Protein AF-A0A933ZYQ2-F1 (afdb_monomer_lite)

Sequence (310 aa):
MSEPQPSQLSLAHLDGIDDALARAHGASLEDLYDGWRRLLVTQAGAALRRASERETLDLRAGMLLRSVENARALMMSPVPAASADAPPDASLAAADPLGSFIAESQRELEGAREALRRRAEDEERFFQSEIAQVKARVQQHADTLLAHHRPRVEAQVQPVGRDRSLVHLVRPEPQELLLFAYVVSGKLFTRFDAFLDDSVDELGPEPPRFYREEGNDSVRFDRLEDEEALLDDPSQRFVPVKGMISLRIPGRAFPRFRLMNRGPLIEAEARPDGRSPYEHLMPREAAELLVGFLIKLKIDRRIELVLKLA

Structure (mmCIF, N/CA/C/O backbone):
data_AF-A0A933ZYQ2-F1
#
_entry.id   AF-A0A933ZYQ2-F1
#
loop_
_atom_site.group_PDB
_atom_site.id
_atom_site.type_symbol
_atom_site.label_atom_id
_atom_site.label_alt_id
_atom_site.label_comp_id
_atom_site.label_asym_id
_atom_site.label_entity_id
_atom_site.label_seq_id
_atom_site.pdbx_PDB_ins_code
_atom_site.Cartn_x
_atom_site.Cart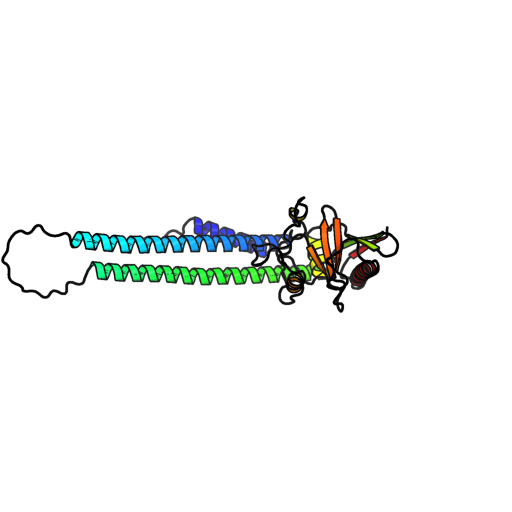n_y
_atom_site.Cartn_z
_atom_site.occupancy
_atom_site.B_iso_or_equiv
_atom_site.auth_seq_id
_atom_site.auth_comp_id
_atom_site.auth_asym_id
_atom_site.auth_atom_id
_atom_site.pdbx_PDB_model_num
ATOM 1 N N . MET A 1 1 ? -40.167 13.389 29.376 1.00 34.56 1 MET A N 1
ATOM 2 C CA . MET A 1 1 ? -39.348 12.466 28.567 1.00 34.56 1 MET A CA 1
ATOM 3 C C . MET A 1 1 ? -38.824 13.271 27.397 1.00 34.56 1 MET A C 1
ATOM 5 O O . MET A 1 1 ? -39.578 13.519 26.469 1.00 34.56 1 MET A O 1
ATOM 9 N N . SER A 1 2 ? -37.608 13.796 27.520 1.00 29.78 2 SER A N 1
ATOM 10 C CA . SER A 1 2 ? -36.959 14.564 26.456 1.00 29.78 2 SER A CA 1
ATOM 11 C C . SER A 1 2 ? -36.051 13.615 25.689 1.00 29.78 2 SER A C 1
ATOM 13 O O . SER A 1 2 ? -35.251 12.916 26.312 1.00 29.78 2 SER A O 1
ATOM 15 N N . GLU A 1 3 ? -36.207 13.556 24.368 1.00 29.58 3 GLU A N 1
ATOM 16 C CA . GLU A 1 3 ? -35.276 12.845 23.493 1.00 29.58 3 GLU A CA 1
ATOM 17 C C . GLU A 1 3 ? -33.855 13.393 23.705 1.00 29.58 3 GLU A C 1
ATOM 19 O O . GLU A 1 3 ? -33.681 14.613 23.819 1.00 29.58 3 GLU A O 1
ATOM 24 N N . PRO A 1 4 ? -32.829 12.531 23.790 1.00 37.81 4 PRO A N 1
ATOM 25 C CA . PRO A 1 4 ? -31.458 13.000 23.851 1.00 37.81 4 PRO A CA 1
ATOM 26 C C . PRO A 1 4 ? -31.119 13.648 22.506 1.00 37.81 4 PRO A C 1
ATOM 28 O O . PRO A 1 4 ? -31.091 12.976 21.476 1.00 37.81 4 PRO A O 1
ATOM 31 N N . GLN A 1 5 ? -30.880 14.964 22.512 1.00 33.53 5 GLN A N 1
ATOM 32 C CA . GLN A 1 5 ? -30.344 15.653 21.342 1.00 33.53 5 GLN A CA 1
ATOM 33 C C . GLN A 1 5 ? -29.030 14.975 20.929 1.00 33.53 5 GLN A C 1
ATOM 35 O O . GLN A 1 5 ? -28.173 14.760 21.793 1.00 33.53 5 GLN A O 1
ATOM 40 N N . PRO A 1 6 ? -28.846 14.637 19.640 1.00 42.09 6 PRO A N 1
ATOM 41 C CA . PRO A 1 6 ? -27.583 14.094 19.173 1.00 42.09 6 PRO A CA 1
ATOM 42 C C . PRO A 1 6 ? -26.479 15.107 19.477 1.00 42.09 6 PRO A C 1
ATOM 44 O O . PRO A 1 6 ? -26.554 16.275 19.092 1.00 42.09 6 PRO A O 1
ATOM 47 N N . SER A 1 7 ? -25.467 14.663 20.219 1.00 47.88 7 SER A N 1
ATOM 48 C CA . SER A 1 7 ? -24.283 15.447 20.553 1.00 47.88 7 SER A CA 1
ATOM 49 C C . SER A 1 7 ? -23.721 16.069 19.271 1.00 47.88 7 SER A C 1
ATOM 51 O O . SER A 1 7 ? -23.587 15.366 18.275 1.00 47.88 7 SER A O 1
ATOM 53 N N . GLN A 1 8 ? -23.325 17.344 19.270 1.00 42.50 8 GLN A N 1
ATOM 54 C CA . GLN A 1 8 ? -22.711 17.994 18.093 1.00 42.50 8 GLN A CA 1
ATOM 55 C C . GLN A 1 8 ? -21.480 17.226 17.552 1.00 42.50 8 GLN A C 1
ATOM 57 O O . GLN A 1 8 ? -21.190 17.261 16.361 1.00 42.50 8 GLN A O 1
ATOM 62 N N . LEU A 1 9 ? -20.818 16.446 18.416 1.00 43.81 9 LEU A N 1
ATOM 63 C CA . LEU A 1 9 ? -19.755 15.488 18.078 1.00 43.81 9 LEU A CA 1
ATOM 64 C C . LEU A 1 9 ? -20.219 14.305 17.202 1.00 43.81 9 LEU A C 1
ATOM 66 O O . LEU A 1 9 ? -19.422 13.762 16.446 1.00 43.81 9 LEU A O 1
ATOM 70 N N . SER A 1 10 ? -21.488 13.898 17.298 1.00 55.00 10 SER A N 1
ATOM 71 C CA . SER A 1 10 ? -22.094 12.841 16.478 1.00 55.00 10 SER A CA 1
ATOM 72 C C . SER A 1 10 ? -22.364 13.311 15.052 1.00 55.00 10 SER A C 1
ATOM 74 O O . SER A 1 10 ? -22.248 12.512 14.134 1.00 55.00 10 SER A O 1
ATOM 76 N N . LEU A 1 11 ? -22.721 14.584 14.867 1.00 53.81 11 LEU A N 1
ATOM 77 C CA . LEU A 1 11 ? -23.002 15.156 13.547 1.00 53.81 11 LEU A CA 1
ATOM 78 C C . LEU A 1 11 ? -21.705 15.401 12.767 1.00 53.81 11 LEU A C 1
ATOM 80 O O . LEU A 1 11 ? -21.583 14.938 11.642 1.00 53.81 11 LEU A O 1
ATOM 84 N N . ALA A 1 12 ? -20.682 15.976 13.408 1.00 58.53 12 ALA A N 1
ATOM 85 C CA . ALA A 1 12 ? -19.367 16.164 12.785 1.00 58.53 12 ALA A CA 1
ATOM 86 C C . ALA A 1 12 ? -18.664 14.840 12.410 1.00 58.53 12 ALA A C 1
ATOM 88 O O . ALA A 1 12 ? -17.867 14.798 11.476 1.00 58.53 12 ALA A O 1
ATOM 89 N N . HIS A 1 13 ? -18.948 13.749 13.135 1.00 63.16 13 HIS A N 1
ATOM 90 C CA . HIS A 1 13 ? -18.467 12.405 12.789 1.00 63.16 13 HIS A CA 1
ATOM 91 C C . HIS A 1 13 ? -19.143 11.863 11.527 1.00 63.16 13 HIS A C 1
ATOM 93 O O . HIS A 1 13 ? -18.464 11.293 10.680 1.00 63.16 13 HIS A O 1
ATOM 99 N N . LEU A 1 14 ? -20.453 12.072 11.388 1.00 65.38 14 LEU A N 1
ATOM 100 C CA . LEU A 1 14 ? -21.202 11.664 10.199 1.00 65.38 14 LEU A CA 1
ATOM 101 C C . LEU A 1 14 ? -20.778 12.482 8.973 1.00 65.38 14 LEU A C 1
ATOM 103 O O . LEU A 1 14 ? -20.457 11.890 7.950 1.00 65.38 14 LEU A O 1
ATOM 107 N N . ASP A 1 15 ? -20.615 13.801 9.117 1.00 71.62 15 ASP A N 1
ATOM 108 C CA . ASP A 1 15 ? -20.132 14.671 8.035 1.00 71.62 15 ASP A CA 1
ATOM 109 C C . ASP A 1 15 ? -18.714 14.279 7.563 1.00 71.62 15 ASP A C 1
ATOM 111 O O . ASP A 1 15 ? -18.404 14.315 6.372 1.00 71.62 15 ASP A O 1
ATOM 115 N N . GLY A 1 16 ? -17.842 13.866 8.493 1.00 73.81 16 GLY A N 1
ATOM 116 C CA . GLY A 1 16 ? -16.496 13.382 8.177 1.00 73.81 16 GLY A CA 1
ATOM 117 C C . GLY A 1 16 ? -16.474 12.013 7.488 1.00 73.81 16 GLY A C 1
ATOM 118 O O . GLY A 1 16 ? -15.593 11.761 6.664 1.00 73.81 16 GLY A O 1
ATOM 119 N N . ILE A 1 17 ? -17.433 11.133 7.798 1.00 79.19 17 ILE A N 1
ATOM 120 C CA . ILE A 1 17 ? -17.632 9.869 7.073 1.00 79.19 17 ILE A CA 1
ATOM 121 C C . ILE A 1 17 ? -18.151 10.162 5.666 1.00 79.19 17 ILE A C 1
ATOM 123 O O . ILE A 1 17 ? -17.607 9.620 4.708 1.00 79.19 17 ILE A O 1
ATOM 127 N N . ASP A 1 18 ? -19.141 11.041 5.527 1.00 80.25 18 ASP A N 1
ATOM 128 C CA . ASP A 1 18 ? -19.765 11.345 4.241 1.00 80.25 18 ASP A CA 1
ATOM 129 C C . ASP A 1 18 ? -18.784 12.012 3.261 1.00 80.25 18 ASP A C 1
ATOM 131 O O . ASP A 1 18 ? -18.739 11.619 2.095 1.00 80.25 18 ASP A O 1
ATOM 135 N N . ASP A 1 19 ? -17.926 12.942 3.712 1.00 79.62 19 ASP A N 1
ATOM 136 C CA . ASP A 1 19 ? -16.837 13.498 2.879 1.00 79.62 19 ASP A CA 1
ATOM 137 C C . ASP A 1 19 ? -15.815 12.419 2.482 1.00 79.62 19 ASP A C 1
ATOM 139 O O . ASP A 1 19 ? -15.406 12.338 1.320 1.00 79.62 19 ASP A O 1
ATOM 143 N N . ALA A 1 20 ? -15.422 11.554 3.424 1.00 74.25 20 ALA A N 1
ATOM 144 C CA . ALA A 1 20 ? -14.485 10.468 3.147 1.00 74.25 20 ALA A CA 1
ATOM 145 C C . ALA A 1 20 ? -15.052 9.482 2.113 1.00 74.25 20 ALA A C 1
ATOM 147 O O . ALA A 1 20 ? -14.342 9.087 1.186 1.00 74.25 20 ALA A O 1
ATOM 148 N N . LEU A 1 21 ? -16.335 9.134 2.234 1.00 79.62 21 LEU A N 1
ATOM 149 C CA . LEU A 1 21 ? -17.044 8.290 1.279 1.00 79.62 21 LEU A CA 1
ATOM 150 C C . LEU A 1 21 ? -17.183 8.983 -0.076 1.00 79.62 21 LEU A C 1
ATOM 152 O O . LEU A 1 21 ? -16.847 8.382 -1.092 1.00 79.62 21 LEU A O 1
ATOM 156 N N . ALA A 1 22 ? -17.595 10.251 -0.118 1.00 75.69 22 ALA A N 1
ATOM 157 C CA . ALA A 1 22 ? -17.721 11.005 -1.364 1.00 75.69 22 ALA A CA 1
ATOM 158 C C . ALA A 1 22 ? -16.402 11.028 -2.157 1.00 75.69 22 ALA A C 1
ATOM 160 O O . ALA A 1 22 ? -16.400 10.792 -3.365 1.00 75.69 22 ALA A O 1
ATOM 161 N N . ARG A 1 23 ? -15.266 11.222 -1.476 1.00 76.75 23 ARG A N 1
ATOM 162 C CA . ARG A 1 23 ? -13.925 11.146 -2.086 1.00 76.75 23 ARG A CA 1
ATOM 163 C C . ARG A 1 23 ? -13.516 9.727 -2.461 1.00 76.75 23 ARG A C 1
ATOM 165 O O . ARG A 1 23 ? -12.924 9.517 -3.512 1.00 76.75 23 ARG A O 1
ATOM 172 N N . ALA A 1 24 ? -13.905 8.733 -1.668 1.00 64.12 24 ALA A N 1
ATOM 173 C CA . ALA A 1 24 ? -13.752 7.319 -2.005 1.00 64.12 24 ALA A CA 1
ATOM 174 C C . ALA A 1 24 ? -14.643 6.850 -3.180 1.00 64.12 24 ALA A C 1
ATOM 176 O O . ALA A 1 24 ? -14.508 5.717 -3.654 1.00 64.12 24 ALA A O 1
ATOM 177 N N . HIS A 1 25 ? -15.529 7.723 -3.662 1.00 75.38 25 HIS A N 1
ATOM 178 C CA . HIS A 1 25 ? -16.254 7.619 -4.928 1.00 75.38 25 HIS A CA 1
ATOM 179 C C . HIS A 1 25 ? -15.705 8.569 -6.009 1.00 75.38 25 HIS A C 1
ATOM 181 O O . HIS A 1 25 ? -16.321 8.726 -7.064 1.00 75.38 25 HIS A O 1
ATOM 187 N N . GLY A 1 26 ? -14.560 9.202 -5.747 1.00 74.81 26 GLY A N 1
ATOM 188 C CA . GLY A 1 26 ? -13.902 10.161 -6.620 1.00 74.81 26 GLY A CA 1
ATOM 189 C C . GLY A 1 26 ? -13.480 9.575 -7.965 1.00 74.81 26 GLY A C 1
ATOM 190 O O . GLY A 1 26 ? -13.420 8.361 -8.170 1.00 74.81 26 GLY A O 1
ATOM 191 N N . ALA A 1 27 ? -13.202 10.474 -8.908 1.00 78.69 27 ALA A N 1
ATOM 192 C CA . ALA A 1 27 ? -12.910 10.115 -10.292 1.00 78.69 27 ALA A CA 1
ATOM 193 C C . ALA A 1 27 ? -11.425 9.812 -10.548 1.00 78.69 27 ALA A C 1
ATOM 195 O O . ALA A 1 27 ? -11.108 9.281 -11.610 1.00 78.69 27 ALA A O 1
ATOM 196 N N . SER A 1 28 ? -10.527 10.152 -9.618 1.00 89.12 28 SER A N 1
ATOM 197 C CA . SER A 1 28 ? -9.080 9.955 -9.746 1.00 89.12 28 SER A CA 1
ATOM 198 C C . SER A 1 28 ? -8.538 8.967 -8.708 1.00 89.12 28 SER A C 1
ATOM 200 O O . SER A 1 28 ? -9.142 8.764 -7.654 1.00 89.12 28 SER A O 1
ATOM 202 N N . LEU A 1 29 ? -7.370 8.367 -8.975 1.00 91.94 29 LEU A N 1
ATOM 203 C CA . LEU A 1 29 ? -6.683 7.538 -7.974 1.00 91.94 29 LEU A CA 1
ATOM 204 C C . LEU A 1 29 ? -6.348 8.343 -6.716 1.00 91.94 29 LEU A C 1
ATOM 206 O O . LEU A 1 29 ? -6.536 7.838 -5.615 1.00 91.94 29 LEU A O 1
ATOM 210 N N . GLU A 1 30 ? -5.894 9.585 -6.871 1.00 92.06 30 GLU A N 1
ATOM 211 C CA . GLU A 1 30 ? -5.555 10.462 -5.749 1.00 92.06 30 GLU A CA 1
ATOM 212 C C . GLU A 1 30 ? -6.753 10.670 -4.809 1.00 92.06 30 GLU A C 1
ATOM 214 O O . GLU A 1 30 ? -6.618 10.478 -3.600 1.00 92.06 30 GLU A O 1
ATOM 219 N N . ASP A 1 31 ? -7.942 10.946 -5.357 1.00 91.19 31 ASP A N 1
ATOM 220 C CA . ASP A 1 31 ? -9.169 11.103 -4.565 1.00 91.19 31 ASP A CA 1
ATOM 221 C C . ASP A 1 31 ? -9.538 9.817 -3.815 1.00 91.19 31 ASP A C 1
ATOM 223 O O . ASP A 1 31 ? -9.892 9.864 -2.635 1.00 91.19 31 ASP A O 1
ATOM 227 N N . LEU A 1 32 ? -9.424 8.658 -4.477 1.00 93.50 32 LEU A N 1
ATOM 228 C CA . LEU A 1 32 ? -9.715 7.361 -3.861 1.00 93.50 32 LEU A CA 1
ATOM 229 C C . LEU A 1 32 ? -8.772 7.071 -2.686 1.00 93.50 32 LEU A C 1
ATOM 231 O O . LEU A 1 32 ? -9.218 6.594 -1.640 1.00 93.50 32 LEU A O 1
ATOM 235 N N . TYR A 1 33 ? -7.482 7.378 -2.835 1.00 93.75 33 TYR A N 1
ATOM 236 C CA . TYR A 1 33 ? -6.501 7.248 -1.758 1.00 93.75 33 TYR A CA 1
ATOM 237 C C . TYR A 1 33 ? -6.727 8.266 -0.633 1.00 93.75 33 TYR A C 1
ATOM 239 O O . TYR A 1 33 ? -6.599 7.899 0.536 1.00 93.75 33 TYR A O 1
ATOM 247 N N . ASP A 1 34 ? -7.099 9.514 -0.939 1.00 91.50 34 ASP A N 1
ATOM 248 C CA . ASP A 1 34 ? -7.450 10.506 0.086 1.00 91.50 34 ASP A CA 1
ATOM 249 C C . ASP A 1 34 ? -8.696 10.072 0.872 1.00 91.50 34 ASP A C 1
ATOM 251 O O . ASP A 1 34 ? -8.693 10.098 2.104 1.00 91.50 34 ASP A O 1
ATOM 255 N N . GLY A 1 35 ? -9.730 9.588 0.177 1.00 90.19 35 GLY A N 1
ATOM 256 C CA . GLY A 1 35 ? -10.928 9.011 0.787 1.00 90.19 35 GLY A CA 1
ATOM 257 C C . GLY A 1 35 ? -10.598 7.820 1.685 1.00 90.19 35 GLY A C 1
ATOM 258 O O . GLY A 1 35 ? -11.027 7.774 2.839 1.00 90.19 35 GLY A O 1
ATOM 259 N N . TRP A 1 36 ? -9.753 6.897 1.214 1.00 93.06 36 TRP A N 1
ATOM 260 C CA . TRP A 1 36 ? -9.269 5.781 2.030 1.00 93.06 36 TRP A CA 1
ATOM 261 C C . TRP A 1 36 ? -8.531 6.269 3.285 1.00 93.06 36 TRP A C 1
ATOM 263 O O . TRP A 1 36 ? -8.857 5.854 4.400 1.00 93.06 36 TRP A O 1
ATOM 273 N N . ARG A 1 37 ? -7.575 7.192 3.144 1.00 91.12 37 ARG A N 1
ATOM 274 C CA . ARG A 1 37 ? -6.832 7.755 4.280 1.00 91.12 37 ARG A CA 1
ATOM 275 C C . ARG A 1 37 ? -7.773 8.385 5.306 1.00 91.12 37 ARG A C 1
ATOM 277 O O . ARG A 1 37 ? -7.614 8.154 6.503 1.00 91.12 37 ARG A O 1
ATOM 284 N N . ARG A 1 38 ? -8.770 9.149 4.855 1.00 90.56 38 ARG A N 1
ATOM 285 C CA . ARG A 1 38 ? -9.782 9.760 5.730 1.00 90.56 38 ARG A CA 1
ATOM 286 C C . ARG A 1 38 ? -10.619 8.708 6.450 1.00 90.56 38 ARG A C 1
ATOM 288 O O . ARG A 1 38 ? -10.812 8.840 7.653 1.00 90.56 38 ARG A O 1
ATOM 295 N N . LEU A 1 39 ? -11.038 7.636 5.772 1.00 90.75 39 LEU A N 1
ATOM 296 C CA . LEU A 1 39 ? -11.744 6.520 6.414 1.00 90.7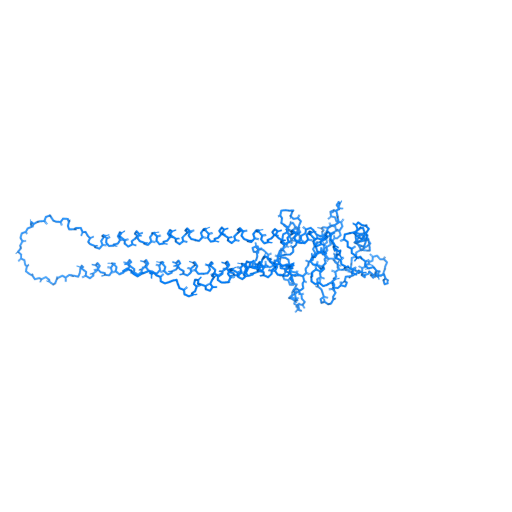5 39 LEU A CA 1
ATOM 297 C C . LEU A 1 39 ? -10.915 5.887 7.540 1.00 90.75 39 LEU A C 1
ATOM 299 O O . LEU A 1 39 ? -11.455 5.644 8.617 1.00 90.75 39 LEU A O 1
ATOM 303 N N . LEU A 1 40 ? -9.608 5.681 7.334 1.00 90.44 40 LEU A N 1
ATOM 304 C CA . LEU A 1 40 ? -8.711 5.156 8.374 1.00 90.44 40 LEU A CA 1
ATOM 305 C C . LEU A 1 40 ? -8.602 6.107 9.574 1.00 90.44 40 LEU A C 1
ATOM 307 O O . LEU A 1 40 ? -8.694 5.672 10.723 1.00 90.44 40 LEU A O 1
ATOM 311 N N . VAL A 1 41 ? -8.451 7.411 9.323 1.00 89.31 41 VAL A N 1
ATOM 312 C CA . VAL A 1 41 ? -8.423 8.432 10.384 1.00 89.31 41 VAL A CA 1
ATOM 313 C C . VAL A 1 41 ? -9.738 8.438 11.166 1.00 89.31 41 VAL A C 1
ATOM 315 O O . VAL A 1 41 ? -9.730 8.467 12.399 1.00 89.31 41 VAL A O 1
ATOM 318 N N . THR A 1 42 ? -10.872 8.352 10.475 1.00 89.50 42 THR A N 1
ATOM 319 C CA . THR A 1 42 ? -12.194 8.336 11.102 1.00 89.50 42 THR A CA 1
ATOM 320 C C . THR A 1 42 ? -12.432 7.059 11.910 1.00 89.50 42 THR A C 1
ATOM 322 O O . THR A 1 42 ? -12.949 7.139 13.027 1.00 89.50 42 THR A O 1
ATOM 325 N N . GLN A 1 43 ? -11.983 5.898 11.421 1.00 90.38 43 GLN A N 1
ATOM 326 C CA . GLN A 1 43 ? -12.009 4.635 12.167 1.00 90.38 43 GLN A CA 1
ATOM 327 C C . GLN A 1 43 ? -11.173 4.727 13.452 1.00 90.38 43 GLN A C 1
ATOM 329 O O . GLN A 1 43 ? -11.646 4.347 14.526 1.00 90.38 43 GLN A O 1
ATOM 334 N N . ALA A 1 44 ? -9.955 5.274 13.373 1.00 88.75 44 ALA A N 1
ATOM 335 C CA . ALA A 1 44 ? -9.094 5.474 14.538 1.00 88.75 44 ALA A CA 1
ATOM 336 C C . ALA A 1 44 ? -9.726 6.442 15.555 1.00 88.75 44 ALA A C 1
ATOM 338 O O . ALA A 1 44 ? -9.739 6.171 16.758 1.00 88.75 44 ALA A O 1
ATOM 339 N N . GLY A 1 45 ? -10.328 7.537 15.079 1.00 88.31 45 GLY A N 1
ATOM 340 C CA . GLY A 1 45 ? -11.085 8.469 15.917 1.00 88.31 45 GLY A CA 1
ATOM 341 C C . GLY A 1 45 ? -12.285 7.811 16.604 1.00 88.31 45 GLY A C 1
ATOM 342 O O . GLY A 1 45 ? -12.532 8.053 17.787 1.00 88.31 45 GLY A O 1
ATOM 343 N N . ALA A 1 46 ? -13.003 6.932 15.902 1.00 86.81 46 ALA A N 1
ATOM 344 C CA . ALA A 1 46 ? -14.086 6.143 16.480 1.00 86.81 46 ALA A CA 1
ATOM 345 C C . ALA A 1 46 ? -13.579 5.185 17.565 1.00 86.81 46 ALA A C 1
ATOM 347 O O . ALA A 1 46 ? -14.141 5.151 18.660 1.00 86.81 46 ALA A O 1
ATOM 348 N N . ALA A 1 47 ? -12.472 4.480 17.322 1.00 89.06 47 ALA A N 1
ATOM 349 C CA . ALA A 1 47 ? -11.852 3.601 18.311 1.00 89.06 47 ALA A CA 1
ATOM 350 C C . ALA A 1 47 ? -11.459 4.345 19.599 1.00 89.06 47 ALA A C 1
ATOM 352 O O . ALA A 1 47 ? -11.748 3.862 20.696 1.00 89.06 47 ALA A O 1
ATOM 353 N N . LEU A 1 48 ? -10.881 5.545 19.479 1.00 89.50 48 LEU A N 1
ATOM 354 C CA . LEU A 1 48 ? -10.537 6.392 20.626 1.00 89.50 48 LEU A CA 1
ATOM 355 C C . LEU A 1 48 ? -11.775 6.820 21.425 1.00 89.50 48 LEU A C 1
ATOM 357 O O . LEU A 1 48 ? -11.774 6.737 22.655 1.00 89.50 48 LEU A O 1
ATOM 361 N N . ARG A 1 49 ? -12.858 7.224 20.750 1.00 89.25 49 ARG A N 1
ATOM 362 C CA . ARG A 1 49 ? -14.118 7.574 21.428 1.00 89.25 49 ARG A CA 1
ATOM 363 C C . ARG A 1 49 ? -14.722 6.382 22.161 1.00 89.25 49 ARG A C 1
ATOM 365 O O . ARG A 1 49 ? -15.141 6.536 23.303 1.00 89.25 49 ARG A O 1
ATOM 372 N N . ARG A 1 50 ? -14.704 5.191 21.554 1.00 90.25 50 ARG A N 1
ATOM 373 C CA . ARG A 1 50 ? -15.171 3.953 22.200 1.00 90.25 50 ARG A CA 1
ATOM 374 C C . ARG A 1 50 ? -14.357 3.622 23.450 1.00 90.25 50 ARG A C 1
ATOM 376 O O . ARG A 1 50 ? -14.932 3.224 24.460 1.00 90.25 50 ARG A O 1
ATOM 383 N N . ALA A 1 51 ? -13.037 3.807 23.402 1.00 90.94 51 ALA A N 1
ATOM 384 C CA . ALA A 1 51 ? -12.175 3.612 24.565 1.00 90.94 51 ALA A CA 1
ATOM 385 C C . ALA A 1 51 ? -12.527 4.588 25.704 1.00 90.94 51 ALA A C 1
ATOM 387 O O . ALA A 1 51 ? -12.688 4.160 26.845 1.00 90.94 51 ALA A O 1
ATOM 388 N N . SER A 1 52 ? -12.737 5.868 25.382 1.00 92.06 52 SER A N 1
ATOM 389 C CA . SER A 1 52 ? -13.138 6.894 26.356 1.00 92.06 52 SER A CA 1
ATOM 390 C C . SER A 1 52 ? -14.540 6.658 26.942 1.00 92.06 52 SER A C 1
ATOM 392 O O . SER A 1 52 ? -14.758 6.830 28.144 1.00 92.06 52 SER A O 1
ATOM 394 N N . GLU A 1 53 ? -15.500 6.215 26.125 1.00 91.56 53 GLU A N 1
ATOM 395 C CA . GLU A 1 53 ? -16.850 5.872 26.588 1.00 91.56 53 GLU A CA 1
ATOM 396 C C . GLU A 1 53 ? -16.818 4.665 27.533 1.00 91.56 53 GLU A C 1
ATOM 398 O O . GLU A 1 53 ? -17.453 4.685 28.589 1.00 91.56 53 GLU A O 1
ATOM 403 N N . ARG A 1 54 ? -16.007 3.649 27.213 1.00 91.81 54 ARG A N 1
ATOM 404 C CA . ARG A 1 54 ? -15.788 2.490 28.085 1.00 91.81 54 ARG A CA 1
ATOM 405 C C . ARG A 1 54 ? -15.187 2.892 29.430 1.00 91.81 54 ARG A C 1
ATOM 407 O O . ARG A 1 54 ? -15.707 2.482 30.464 1.00 91.81 54 ARG A O 1
ATOM 414 N N . GLU A 1 55 ? -14.151 3.726 29.423 1.00 92.56 55 GLU A N 1
ATOM 415 C CA . GLU A 1 55 ? -13.541 4.253 30.648 1.00 92.56 55 GLU A CA 1
ATOM 416 C C . GLU A 1 55 ? -14.561 5.033 31.491 1.00 92.56 55 GLU A C 1
ATOM 418 O O . GLU A 1 55 ? -14.657 4.841 32.703 1.00 92.56 55 GLU A O 1
ATOM 423 N N . THR A 1 56 ? -15.396 5.853 30.849 1.00 93.25 56 THR A N 1
ATOM 424 C CA . THR A 1 56 ? -16.460 6.605 31.529 1.00 93.25 56 THR A CA 1
ATOM 425 C C . THR A 1 56 ? -17.487 5.677 32.183 1.00 93.25 56 THR A C 1
ATOM 427 O O . THR A 1 56 ? -17.909 5.928 33.315 1.00 93.25 56 THR A O 1
ATOM 430 N N . LEU A 1 57 ? -17.891 4.598 31.504 1.00 91.50 57 LEU A N 1
ATOM 431 C CA . LEU A 1 57 ? -18.786 3.589 32.076 1.00 91.50 57 LEU A CA 1
ATOM 432 C C . LEU A 1 57 ? -18.141 2.879 33.273 1.00 91.50 57 LEU A C 1
ATOM 434 O O . LEU A 1 57 ? -18.800 2.694 34.295 1.00 91.50 57 LEU A O 1
ATOM 438 N N . ASP A 1 58 ? -16.855 2.541 33.189 1.00 90.50 58 ASP A N 1
ATOM 439 C CA . ASP A 1 58 ? -16.128 1.886 34.279 1.00 90.50 58 ASP A CA 1
ATOM 440 C C . ASP A 1 58 ? -15.951 2.812 35.497 1.00 90.50 58 ASP A C 1
ATOM 442 O O . ASP A 1 58 ? -16.137 2.380 36.639 1.00 90.50 58 ASP A O 1
ATOM 446 N N . LEU A 1 59 ? -15.701 4.107 35.278 1.00 91.88 59 LEU A N 1
ATOM 447 C CA . LEU A 1 59 ? -15.670 5.114 36.342 1.00 91.88 59 LEU A CA 1
ATOM 448 C C . LEU A 1 59 ? -17.032 5.267 37.026 1.00 91.88 59 LEU A C 1
ATOM 450 O O . LEU A 1 59 ? -17.097 5.299 38.257 1.00 91.88 59 LEU A O 1
ATOM 454 N N . ARG A 1 60 ? -18.125 5.318 36.252 1.00 88.50 60 ARG A N 1
ATOM 455 C CA . ARG A 1 60 ? -19.494 5.361 36.796 1.00 88.50 60 ARG A CA 1
ATOM 456 C C . ARG A 1 60 ? -19.804 4.112 37.615 1.00 88.50 60 ARG A C 1
ATOM 458 O O . ARG A 1 60 ? -20.314 4.243 38.725 1.00 88.50 60 ARG A O 1
ATOM 465 N N . ALA A 1 61 ? -19.428 2.928 37.125 1.00 86.31 61 ALA A N 1
ATOM 466 C CA . ALA A 1 61 ? -19.563 1.675 37.867 1.00 86.31 61 ALA A CA 1
ATOM 467 C C . ALA A 1 61 ? -18.830 1.740 39.214 1.00 86.31 61 ALA A C 1
ATOM 469 O O . ALA A 1 61 ? -19.404 1.445 40.262 1.00 86.31 61 ALA A O 1
ATOM 470 N N . GLY A 1 62 ? -17.567 2.175 39.193 1.00 86.25 62 GLY A N 1
ATOM 471 C CA . GLY A 1 62 ? -16.738 2.280 40.390 1.00 86.25 62 GLY A CA 1
ATOM 472 C C . GLY A 1 62 ? -17.205 3.357 41.371 1.00 86.25 62 GLY A C 1
ATOM 473 O O . GLY A 1 62 ? -16.997 3.213 42.576 1.00 86.25 62 GLY A O 1
ATOM 474 N N . MET A 1 63 ? -17.822 4.439 40.888 1.00 88.75 63 MET A N 1
ATOM 475 C CA . MET A 1 63 ? -18.442 5.455 41.740 1.00 88.75 63 MET A CA 1
ATOM 476 C C . MET A 1 63 ? -19.708 4.907 42.399 1.00 88.75 63 MET A C 1
ATOM 478 O O . MET A 1 63 ? -19.831 5.014 43.613 1.00 88.75 63 MET A O 1
ATOM 482 N N . LEU A 1 64 ? -20.602 4.269 41.635 1.00 85.62 64 LEU A N 1
ATOM 483 C CA . LEU A 1 64 ? -21.845 3.692 42.156 1.00 85.62 64 LEU A CA 1
ATOM 484 C C . LEU A 1 64 ? -21.578 2.643 43.241 1.00 85.62 64 LEU A C 1
ATOM 486 O O . LEU A 1 64 ? -22.174 2.717 44.313 1.00 85.62 64 LEU A O 1
ATOM 490 N N . LEU A 1 65 ? -20.637 1.720 43.008 1.00 84.06 65 LEU A N 1
ATOM 491 C CA . LEU A 1 65 ? -20.260 0.704 43.998 1.00 84.06 65 LEU A CA 1
ATOM 492 C C . LEU A 1 65 ? -19.739 1.339 45.295 1.00 84.06 65 LEU A C 1
ATOM 494 O O . LEU A 1 65 ? -20.254 1.041 46.371 1.00 84.06 65 LEU A O 1
ATOM 498 N N . ARG A 1 66 ? -18.794 2.284 45.196 1.00 85.88 66 ARG A N 1
ATOM 499 C CA . ARG A 1 66 ? -18.240 2.987 46.367 1.00 85.88 66 ARG A CA 1
ATOM 500 C C . ARG A 1 66 ? -19.280 3.843 47.089 1.00 85.88 66 ARG A C 1
ATOM 502 O O . ARG A 1 66 ? -19.277 3.917 48.314 1.00 85.88 66 ARG A O 1
ATOM 509 N N . SER A 1 67 ? -20.187 4.489 46.358 1.00 86.31 67 SER A N 1
ATOM 510 C CA . SER A 1 67 ? -21.294 5.252 46.940 1.00 86.31 67 SER A CA 1
ATOM 511 C C . SER A 1 67 ? -22.236 4.356 47.741 1.00 86.31 67 SER A C 1
ATOM 513 O O . SER A 1 67 ? -22.654 4.750 48.828 1.00 86.31 67 SER A O 1
ATOM 515 N N . VAL A 1 68 ? -22.529 3.148 47.252 1.00 82.75 68 VAL A N 1
ATOM 516 C CA . VAL A 1 68 ? -23.348 2.176 47.985 1.00 82.75 68 VAL A CA 1
ATOM 517 C C . VAL A 1 68 ? -22.612 1.619 49.207 1.00 82.75 68 VAL A C 1
ATOM 519 O O . VAL A 1 68 ? -23.209 1.536 50.279 1.00 82.75 68 VAL A O 1
ATOM 522 N N . GLU A 1 69 ? -21.320 1.301 49.097 1.00 82.31 69 GLU A N 1
ATOM 523 C CA . GLU A 1 69 ? -20.490 0.896 50.244 1.00 82.31 69 GLU A CA 1
ATOM 524 C C . GLU A 1 69 ? -20.479 1.971 51.342 1.00 82.31 69 GLU A C 1
ATOM 526 O O . GLU A 1 69 ? -20.708 1.669 52.515 1.00 82.31 69 GLU A O 1
ATOM 531 N N . ASN A 1 70 ? -20.307 3.238 50.958 1.00 83.19 70 ASN A N 1
ATOM 532 C CA . ASN A 1 70 ? -20.354 4.372 51.880 1.00 83.19 70 ASN A CA 1
ATOM 533 C C . ASN A 1 70 ? -21.749 4.562 52.491 1.00 83.19 70 ASN A C 1
ATOM 535 O O . ASN A 1 70 ? -21.863 4.794 53.694 1.00 83.19 70 ASN A O 1
ATOM 539 N N . ALA A 1 71 ? -22.817 4.436 51.698 1.00 81.94 71 ALA A N 1
ATOM 540 C CA . ALA A 1 71 ? -24.188 4.510 52.202 1.00 81.94 71 ALA A CA 1
ATOM 541 C C . ALA A 1 71 ? -24.472 3.394 53.218 1.00 81.94 71 ALA A C 1
ATOM 543 O O . ALA A 1 71 ? -25.052 3.652 54.271 1.00 81.94 71 ALA A O 1
ATOM 544 N N . ARG A 1 72 ? -23.991 2.173 52.954 1.00 80.94 72 ARG A N 1
ATOM 545 C CA . ARG A 1 72 ? -24.085 1.045 53.885 1.00 80.94 72 ARG A CA 1
ATOM 546 C C . ARG A 1 72 ? -23.331 1.325 55.185 1.00 80.94 72 ARG A C 1
ATOM 548 O O . ARG A 1 72 ? -23.881 1.092 56.255 1.00 80.94 72 ARG A O 1
ATOM 555 N N . ALA A 1 73 ? -22.118 1.872 55.112 1.00 79.38 73 ALA A N 1
ATOM 556 C CA . ALA A 1 73 ? -21.347 2.254 56.296 1.00 79.38 73 ALA A CA 1
ATOM 557 C C . ALA A 1 73 ? -22.054 3.335 57.137 1.00 79.38 73 ALA A C 1
ATOM 559 O O . ALA A 1 73 ? -22.074 3.240 58.362 1.00 79.38 73 ALA A O 1
ATOM 560 N N . LEU A 1 74 ? -22.692 4.320 56.492 1.00 79.19 74 LEU A N 1
ATOM 561 C CA . LEU A 1 74 ? -23.475 5.365 57.166 1.00 79.19 74 LEU A CA 1
ATOM 562 C C . LEU A 1 74 ? -24.755 4.817 57.815 1.00 79.19 74 LEU A C 1
ATOM 564 O O . LEU A 1 74 ? -25.110 5.238 58.913 1.00 79.19 74 LEU A O 1
ATOM 568 N N . MET A 1 75 ? -25.428 3.856 57.176 1.00 71.38 75 MET A N 1
ATOM 569 C CA . MET A 1 75 ? -26.609 3.185 57.739 1.00 71.38 75 MET A CA 1
ATOM 570 C C . MET A 1 75 ? -26.268 2.223 58.886 1.00 71.38 75 MET A C 1
ATOM 572 O O . MET A 1 75 ? -27.128 1.932 59.712 1.00 71.38 75 MET A O 1
ATOM 576 N N . MET A 1 76 ? -25.023 1.747 58.960 1.00 64.81 76 MET A N 1
ATOM 577 C CA . MET A 1 76 ? -24.514 0.907 60.050 1.00 64.81 76 MET A CA 1
ATOM 578 C C . MET A 1 76 ? -23.825 1.711 61.168 1.00 64.81 76 MET A C 1
ATOM 580 O O . MET A 1 76 ? -23.192 1.117 62.042 1.00 64.81 76 MET A O 1
ATOM 584 N N . SER A 1 77 ? -23.940 3.046 61.165 1.00 44.34 77 SER A N 1
ATOM 585 C CA . SER A 1 77 ? -23.385 3.890 62.227 1.00 44.34 77 SER A CA 1
ATOM 586 C C . SER A 1 77 ? -23.977 3.483 63.588 1.00 44.34 77 SER A C 1
ATOM 588 O O . SER A 1 77 ? -25.203 3.430 63.720 1.00 44.34 77 SER A O 1
ATOM 590 N N . PRO A 1 78 ? -23.150 3.184 64.609 1.00 44.47 78 PRO A N 1
ATOM 591 C CA . PRO A 1 78 ? -23.641 2.685 65.883 1.00 44.47 78 PRO A CA 1
ATOM 592 C C . PRO A 1 78 ? -24.477 3.767 66.564 1.00 44.47 78 PRO A C 1
ATOM 594 O O . PRO A 1 78 ? -23.994 4.862 66.855 1.00 44.47 78 PRO A O 1
ATOM 597 N N . VAL A 1 79 ? -25.744 3.447 66.822 1.00 41.94 79 VAL A N 1
ATOM 598 C CA . VAL A 1 79 ? -26.583 4.196 67.760 1.00 41.94 79 VAL A CA 1
ATOM 599 C C . VAL A 1 79 ? -25.832 4.242 69.101 1.00 41.94 79 VAL A C 1
ATOM 601 O O . VAL A 1 79 ? -25.376 3.188 69.558 1.00 41.94 79 VAL A O 1
ATOM 604 N N . PRO A 1 80 ? -25.660 5.413 69.748 1.00 40.47 80 PRO A N 1
ATOM 605 C CA . PRO A 1 80 ? -25.120 5.459 71.099 1.00 40.47 80 PRO A CA 1
ATOM 606 C C . PRO A 1 80 ? -26.021 4.613 71.992 1.00 40.47 80 PRO A C 1
ATOM 608 O O . PRO A 1 80 ? -27.236 4.806 71.991 1.00 40.47 80 PRO A O 1
ATOM 611 N N . ALA A 1 81 ? -25.434 3.665 72.720 1.00 45.03 81 ALA A N 1
ATOM 612 C CA . ALA A 1 81 ? -26.153 2.791 73.633 1.00 45.03 81 ALA A CA 1
ATOM 613 C C . ALA A 1 81 ? -27.007 3.622 74.604 1.00 45.03 81 ALA A C 1
ATOM 615 O O . ALA A 1 81 ? -26.491 4.221 75.546 1.00 45.03 81 ALA A O 1
ATOM 616 N N . ALA A 1 82 ? -28.315 3.652 74.367 1.00 45.12 82 ALA A N 1
ATOM 617 C CA . ALA A 1 82 ? -29.280 4.191 75.300 1.00 45.12 82 ALA A CA 1
ATOM 618 C C . ALA A 1 82 ? -30.506 3.274 75.349 1.00 45.12 82 ALA A C 1
ATOM 620 O O . ALA A 1 82 ? -31.318 3.239 74.428 1.00 45.12 82 ALA A O 1
ATOM 621 N N . SER A 1 83 ? -30.640 2.640 76.515 1.00 38.09 83 SER A N 1
ATOM 622 C CA . SER A 1 83 ? -31.810 1.943 77.070 1.00 38.09 83 SER A CA 1
ATOM 623 C C . SER A 1 83 ? -32.052 0.503 76.610 1.00 38.09 83 SER A C 1
ATOM 625 O O . SER A 1 83 ? -32.411 0.229 75.470 1.00 38.09 83 SER A O 1
ATOM 627 N N . ALA A 1 84 ? -31.881 -0.399 77.578 1.00 50.06 84 ALA A N 1
ATOM 628 C CA . ALA A 1 84 ? -32.392 -1.758 77.589 1.00 50.06 84 ALA A CA 1
ATOM 629 C C . ALA A 1 84 ? -33.936 -1.787 77.604 1.00 50.06 84 ALA A C 1
ATOM 631 O O . ALA A 1 84 ? -34.567 -0.826 78.041 1.00 50.06 84 ALA A O 1
ATOM 632 N N . ASP A 1 85 ? -34.475 -2.937 77.191 1.00 49.50 85 ASP A N 1
ATOM 633 C CA . ASP A 1 85 ? -35.867 -3.410 77.285 1.00 49.50 85 ASP A CA 1
ATOM 634 C C . ASP A 1 85 ? -36.851 -3.035 76.157 1.00 49.50 85 ASP A C 1
ATOM 636 O O . ASP A 1 85 ? -37.649 -2.108 76.269 1.00 49.50 85 ASP A O 1
ATOM 640 N N . ALA A 1 86 ? -36.887 -3.877 75.111 1.00 38.00 86 ALA A N 1
ATOM 641 C CA . ALA A 1 86 ? -38.100 -4.184 74.336 1.00 38.00 86 ALA A CA 1
ATOM 642 C C . ALA A 1 86 ? -37.992 -5.570 73.634 1.00 38.00 86 ALA A C 1
ATOM 644 O O . ALA A 1 86 ? -36.888 -5.956 73.242 1.00 38.00 86 ALA A O 1
ATOM 645 N N . PRO A 1 87 ? -39.099 -6.337 73.502 1.00 45.47 87 PRO A N 1
ATOM 646 C CA . PRO A 1 87 ? -39.102 -7.766 73.141 1.00 45.47 87 PRO A CA 1
ATOM 647 C C . PRO A 1 87 ? -38.896 -8.054 71.635 1.00 45.47 87 PRO A C 1
ATOM 649 O O . PRO A 1 87 ? -39.093 -7.161 70.809 1.00 45.47 87 PRO A O 1
ATOM 652 N N . PRO A 1 88 ? -38.527 -9.301 71.257 1.00 48.25 88 PRO A N 1
ATOM 653 C CA . PRO A 1 88 ? -38.183 -9.665 69.890 1.00 48.25 88 PRO A CA 1
ATOM 654 C C . PRO A 1 88 ? -39.419 -10.190 69.156 1.00 48.25 88 PRO A C 1
ATOM 656 O O . PRO A 1 88 ? -39.733 -11.370 69.239 1.00 48.25 88 PRO A O 1
ATOM 659 N N . ASP A 1 89 ? -40.115 -9.330 68.422 1.00 38.38 89 ASP A N 1
ATOM 660 C CA . ASP A 1 89 ? -41.123 -9.780 67.464 1.00 38.38 89 ASP A CA 1
ATOM 661 C C . ASP A 1 89 ? -41.150 -8.855 66.249 1.00 38.38 89 ASP A C 1
ATOM 663 O O . ASP A 1 89 ? -41.470 -7.674 66.356 1.00 38.38 89 ASP A O 1
ATOM 667 N N . ALA A 1 90 ? -40.768 -9.428 65.106 1.00 37.81 90 ALA A N 1
ATOM 668 C CA . ALA A 1 90 ? -41.265 -9.170 63.753 1.00 37.81 90 ALA A CA 1
ATOM 669 C C . ALA A 1 90 ? -40.154 -9.468 62.742 1.00 37.81 90 ALA A C 1
ATOM 671 O O . ALA A 1 90 ? -39.353 -8.618 62.355 1.00 37.81 90 ALA A O 1
ATOM 672 N N . SER A 1 91 ? -40.165 -10.715 62.277 1.00 45.50 91 SER A N 1
ATOM 673 C CA . SER A 1 91 ? -39.714 -11.096 60.945 1.00 45.50 91 SER A CA 1
ATOM 674 C C . SER A 1 91 ? -40.329 -10.140 59.910 1.00 45.50 91 SER A C 1
ATOM 676 O O . SER A 1 91 ? -41.453 -10.330 59.444 1.00 45.50 91 SER A O 1
ATOM 678 N N . LEU A 1 92 ? -39.574 -9.121 59.527 1.00 38.72 92 LEU A N 1
ATOM 679 C CA . LEU A 1 92 ? -39.700 -8.458 58.244 1.00 38.72 92 LEU A CA 1
ATOM 680 C C . LEU A 1 92 ? -38.355 -8.661 57.567 1.00 38.72 92 LEU A C 1
ATOM 682 O O . LEU A 1 92 ? -37.384 -7.969 57.863 1.00 38.72 92 LEU A O 1
ATOM 686 N N . ALA A 1 93 ? -38.307 -9.627 56.651 1.00 43.25 93 ALA A N 1
ATOM 687 C CA . ALA A 1 93 ? -37.370 -9.595 55.540 1.00 43.25 93 ALA A CA 1
ATOM 688 C C . ALA A 1 93 ? -37.696 -8.337 54.716 1.00 43.25 93 ALA A C 1
ATOM 690 O O . ALA A 1 93 ? -38.328 -8.401 53.664 1.00 43.25 93 ALA A O 1
ATOM 691 N N . ALA A 1 94 ? -37.376 -7.166 55.269 1.00 49.94 94 ALA A N 1
ATOM 692 C CA . ALA A 1 94 ? -37.436 -5.907 54.569 1.00 49.94 94 ALA A CA 1
ATOM 693 C C . ALA A 1 94 ? -36.443 -6.053 53.421 1.00 49.94 94 ALA A C 1
ATOM 695 O O . ALA A 1 94 ? -35.256 -6.286 53.656 1.00 49.94 94 ALA A O 1
ATOM 696 N N . ALA A 1 95 ? -36.962 -6.033 52.193 1.00 57.16 95 ALA A N 1
ATOM 697 C CA . ALA A 1 95 ? -36.156 -6.083 50.986 1.00 57.16 95 ALA A CA 1
ATOM 698 C C . ALA A 1 95 ? -34.994 -5.100 51.146 1.00 57.16 95 ALA A C 1
ATOM 700 O O . ALA A 1 95 ? -35.253 -3.927 51.402 1.00 57.16 95 ALA A O 1
ATOM 701 N N . ASP A 1 96 ? -33.753 -5.590 51.061 1.00 70.50 96 ASP A N 1
ATOM 702 C CA . ASP A 1 96 ? -32.550 -4.765 51.167 1.00 70.50 96 ASP A CA 1
ATOM 703 C C . ASP A 1 96 ? -32.611 -3.691 50.065 1.00 70.50 96 ASP A C 1
ATOM 705 O O . ASP A 1 96 ? -32.388 -4.012 48.890 1.00 70.50 96 ASP A O 1
ATOM 709 N N . PRO A 1 97 ? -32.957 -2.429 50.390 1.00 75.25 97 PRO A N 1
ATOM 710 C CA . PRO A 1 97 ? -33.211 -1.411 49.378 1.00 75.25 97 PRO A CA 1
ATOM 711 C C . PRO A 1 97 ? -31.923 -1.095 48.615 1.00 75.25 97 PRO A C 1
ATOM 713 O O . PRO A 1 97 ? -31.953 -0.895 47.401 1.00 75.25 97 PRO A O 1
ATOM 716 N N . LEU A 1 98 ? -30.781 -1.144 49.313 1.00 75.56 98 LEU A N 1
ATOM 717 C CA . LEU A 1 98 ? -29.448 -1.000 48.733 1.00 75.56 98 LEU A CA 1
ATOM 718 C C . LEU A 1 98 ? -29.129 -2.178 47.811 1.00 75.56 98 LEU A C 1
ATOM 720 O O . LEU A 1 98 ? -28.639 -1.964 46.706 1.00 75.56 98 LEU A O 1
ATOM 724 N N . GLY A 1 99 ? -29.468 -3.403 48.217 1.00 76.75 99 GLY A N 1
ATOM 725 C CA . GLY A 1 99 ? -29.337 -4.597 47.379 1.00 76.75 99 GLY A CA 1
ATOM 726 C C . GLY A 1 99 ? -30.144 -4.509 46.078 1.00 76.75 99 GLY A C 1
ATOM 727 O O . GLY A 1 99 ? -29.620 -4.802 45.003 1.00 76.75 99 GLY A O 1
ATOM 728 N N . SER A 1 100 ? -31.393 -4.037 46.147 1.00 80.44 100 SER A N 1
ATOM 729 C CA . SER A 1 100 ? -32.239 -3.845 44.958 1.00 80.44 100 SER A CA 1
ATOM 730 C C . SER A 1 100 ? -31.721 -2.739 44.027 1.00 80.44 100 SER A C 1
ATOM 732 O O . SER A 1 100 ? -31.680 -2.936 42.812 1.00 80.44 100 SER A O 1
ATOM 734 N N . PHE A 1 101 ? -31.225 -1.633 44.592 1.00 82.88 101 PHE A N 1
ATOM 735 C CA . PHE A 1 101 ? -30.611 -0.533 43.849 1.00 82.88 101 PHE A CA 1
ATOM 736 C C . PHE A 1 101 ? -29.307 -0.954 43.156 1.00 82.88 101 PHE A C 1
ATOM 738 O O . PHE A 1 101 ? -29.087 -0.610 41.993 1.00 82.88 101 PHE A O 1
ATOM 745 N N . ILE A 1 102 ? -28.456 -1.741 43.831 1.00 83.44 102 ILE A N 1
ATOM 746 C CA . ILE A 1 102 ? -27.247 -2.321 43.226 1.00 83.44 102 ILE A CA 1
ATOM 747 C C . ILE A 1 102 ? -27.631 -3.223 42.057 1.00 83.44 102 ILE A C 1
ATOM 749 O O . ILE A 1 102 ? -27.060 -3.088 40.981 1.00 83.44 102 ILE A O 1
ATOM 753 N N . ALA A 1 103 ? -28.602 -4.119 42.247 1.00 84.19 103 ALA A N 1
ATOM 754 C CA . ALA A 1 103 ? -29.015 -5.060 41.210 1.00 84.19 103 ALA A CA 1
ATOM 755 C C . ALA A 1 103 ? -29.642 -4.360 39.990 1.00 84.19 103 ALA A C 1
ATOM 757 O O . ALA A 1 103 ? -29.506 -4.827 38.860 1.00 84.19 103 ALA A O 1
ATOM 758 N N . GLU A 1 104 ? -30.351 -3.249 40.182 1.00 86.06 104 GLU A N 1
ATOM 759 C CA . GLU A 1 104 ? -30.851 -2.411 39.088 1.00 86.06 104 GLU A CA 1
ATOM 760 C C . GLU A 1 104 ? -29.718 -1.660 38.377 1.00 86.06 104 GLU A C 1
ATOM 762 O O . GLU A 1 104 ? -29.590 -1.767 37.159 1.00 86.06 104 GLU A O 1
ATOM 767 N N . SER A 1 105 ? -28.826 -1.017 39.134 1.00 81.69 105 SER A N 1
ATOM 768 C CA . SER A 1 105 ? -27.674 -0.283 38.592 1.00 81.69 105 SER A CA 1
ATOM 769 C C . SER A 1 105 ? -26.695 -1.194 37.840 1.00 81.69 105 SER A C 1
ATOM 771 O O . SER A 1 105 ? -26.153 -0.811 36.806 1.00 81.69 105 SER A O 1
ATOM 773 N N . GLN A 1 106 ? -26.470 -2.417 38.331 1.00 86.00 106 GLN A N 1
ATOM 774 C CA . GLN A 1 106 ? -25.648 -3.427 37.659 1.00 86.00 106 GLN A CA 1
ATOM 775 C C . GLN A 1 106 ? -26.275 -3.861 36.335 1.00 86.00 106 GLN A C 1
ATOM 777 O O . GLN A 1 106 ? -25.572 -3.908 35.329 1.00 86.00 106 GLN A O 1
ATOM 782 N N . ARG A 1 107 ? -27.595 -4.097 36.305 1.00 88.94 107 ARG A N 1
ATOM 783 C CA . ARG A 1 107 ? -28.315 -4.423 35.065 1.00 88.94 107 ARG A CA 1
ATOM 784 C C . ARG A 1 107 ? -28.261 -3.284 34.051 1.00 88.94 107 ARG A C 1
ATOM 786 O O . ARG A 1 107 ? -28.053 -3.542 32.868 1.00 88.94 107 ARG A O 1
ATOM 793 N N . GLU A 1 108 ? -28.416 -2.037 34.491 1.00 87.25 108 GLU A N 1
ATOM 794 C CA . GLU A 1 108 ? -28.300 -0.868 33.612 1.00 87.25 108 GLU A CA 1
ATOM 795 C C . GLU A 1 108 ? -26.881 -0.740 33.038 1.00 87.25 108 GLU A C 1
ATOM 797 O O . GLU A 1 108 ? -26.706 -0.538 31.836 1.00 87.25 108 GLU A O 1
ATOM 802 N N . LEU A 1 109 ? -25.858 -0.935 33.873 1.00 87.88 109 LEU A N 1
ATOM 803 C CA . LEU A 1 109 ? -24.460 -0.868 33.460 1.00 87.88 109 LEU A CA 1
ATOM 804 C C . LEU A 1 109 ? -24.070 -2.000 32.498 1.00 87.88 109 LEU A C 1
ATOM 806 O O . LEU A 1 109 ? -23.362 -1.765 31.518 1.00 87.88 109 LEU A O 1
ATOM 810 N N . GLU A 1 110 ? -24.528 -3.223 32.756 1.00 89.88 110 GLU A N 1
ATOM 811 C CA . GLU A 1 110 ? -24.367 -4.359 31.845 1.00 89.88 110 GLU A CA 1
ATOM 812 C C . GLU A 1 110 ? -25.070 -4.097 30.512 1.00 89.88 110 GLU A C 1
ATOM 814 O O . GLU A 1 110 ? -24.467 -4.299 29.457 1.00 89.88 110 GLU A O 1
ATOM 819 N N . GLY A 1 111 ? -26.292 -3.557 30.547 1.00 91.94 111 GLY A N 1
ATOM 820 C CA . GLY A 1 111 ? -27.017 -3.123 29.355 1.00 91.94 111 GLY A CA 1
ATOM 821 C C . GLY A 1 111 ? -26.254 -2.064 28.556 1.00 91.94 111 GLY A C 1
ATOM 822 O O . GLY A 1 111 ? -26.135 -2.182 27.337 1.00 91.94 111 GLY A O 1
ATOM 823 N N . ALA A 1 112 ? -25.671 -1.069 29.229 1.00 89.31 112 ALA A N 1
ATOM 824 C CA . ALA A 1 112 ? -24.865 -0.027 28.596 1.00 89.31 112 ALA A CA 1
ATOM 825 C C . ALA A 1 112 ? -23.565 -0.580 27.983 1.00 89.31 112 ALA A C 1
ATOM 827 O O . ALA A 1 112 ? -23.214 -0.223 26.857 1.00 89.31 112 ALA A O 1
ATOM 828 N N . ARG A 1 113 ? -22.870 -1.489 28.680 1.00 90.94 113 ARG A N 1
ATOM 829 C CA . ARG A 1 113 ? -21.666 -2.169 28.168 1.00 90.94 113 ARG A CA 1
ATOM 830 C C . ARG A 1 113 ? -21.974 -3.025 26.944 1.00 90.94 113 ARG A C 1
ATOM 832 O O . ARG A 1 113 ? -21.228 -2.988 25.969 1.00 90.94 113 ARG A O 1
ATOM 839 N N . GLU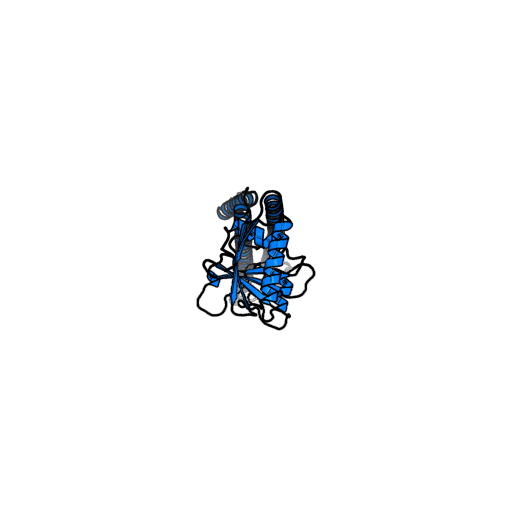 A 1 114 ? -23.073 -3.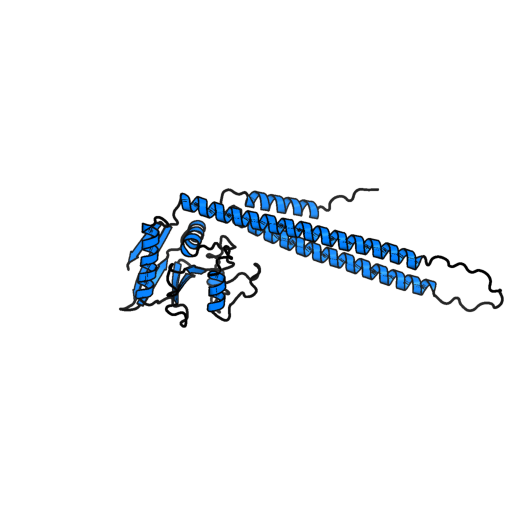768 26.980 1.00 93.44 114 GLU A N 1
ATOM 840 C CA . GLU A 1 114 ? -23.516 -4.598 25.863 1.00 93.44 114 GLU A CA 1
ATOM 841 C C . GLU A 1 114 ? -23.950 -3.745 24.663 1.00 93.44 114 GLU A C 1
ATOM 843 O O . GLU A 1 114 ? -23.599 -4.057 23.525 1.00 93.44 114 GLU A O 1
ATOM 848 N N . ALA A 1 115 ? -24.650 -2.632 24.897 1.00 91.81 115 ALA A N 1
ATOM 849 C CA . ALA A 1 115 ? -25.003 -1.682 23.845 1.00 91.81 115 ALA A CA 1
ATOM 850 C C . ALA A 1 115 ? -23.756 -1.058 23.194 1.00 91.81 115 ALA A C 1
ATOM 852 O O . ALA A 1 115 ? -23.681 -0.985 21.965 1.00 91.81 115 ALA A O 1
ATOM 853 N N . LEU A 1 116 ? -22.757 -0.669 23.997 1.00 90.94 116 LEU A N 1
ATOM 854 C CA . LEU A 1 116 ? -21.475 -0.165 23.500 1.00 90.94 116 LEU A CA 1
ATOM 855 C C . LEU A 1 116 ? -20.737 -1.230 22.678 1.00 90.94 116 LEU A C 1
ATOM 857 O O . LEU A 1 116 ? -20.226 -0.922 21.602 1.00 90.94 116 LEU A O 1
ATOM 861 N N . ARG A 1 117 ? -20.718 -2.485 23.145 1.00 92.25 117 ARG A N 1
ATOM 862 C CA . ARG A 1 117 ? -20.102 -3.610 22.427 1.00 92.25 117 ARG A CA 1
ATOM 863 C C . ARG A 1 117 ? -20.758 -3.835 21.065 1.00 92.25 117 ARG A C 1
ATOM 865 O O . ARG A 1 117 ? -20.052 -3.892 20.065 1.00 92.25 117 ARG A O 1
ATOM 872 N N . ARG A 1 118 ? -22.091 -3.905 21.008 1.00 93.00 118 ARG A N 1
ATOM 873 C CA . ARG A 1 118 ? -22.825 -4.091 19.743 1.00 93.00 118 ARG A CA 1
ATOM 874 C C . ARG A 1 118 ? -22.563 -2.955 18.764 1.00 93.00 118 ARG A C 1
ATOM 876 O O . ARG A 1 118 ? -22.217 -3.213 17.618 1.00 93.00 118 ARG A O 1
ATOM 883 N N . ARG A 1 119 ? -22.634 -1.705 19.236 1.00 90.75 119 ARG A N 1
ATOM 884 C CA . ARG A 1 119 ? -22.315 -0.533 18.409 1.00 90.75 119 ARG A CA 1
ATOM 885 C C . ARG A 1 119 ? -20.883 -0.595 17.875 1.00 90.75 119 ARG A C 1
ATOM 887 O O . ARG A 1 119 ? -20.667 -0.292 16.709 1.00 90.75 119 ARG A O 1
ATOM 894 N N . ALA A 1 120 ? -19.920 -1.007 18.702 1.00 89.94 120 ALA A N 1
ATOM 895 C CA . ALA A 1 120 ? -18.530 -1.167 18.284 1.00 89.94 120 ALA A CA 1
ATOM 896 C C . ALA A 1 120 ? -18.372 -2.234 17.190 1.00 89.94 120 ALA A C 1
ATOM 898 O O . ALA A 1 120 ? -17.639 -2.018 16.231 1.00 89.94 120 ALA A O 1
ATOM 899 N N . GLU A 1 121 ? -19.068 -3.365 17.318 1.00 92.88 121 GLU A N 1
ATOM 900 C CA . GLU A 1 121 ? -19.051 -4.450 16.331 1.00 92.88 121 GLU A CA 1
ATOM 901 C C . GLU A 1 121 ? -19.726 -4.062 15.011 1.00 92.88 121 GLU A C 1
ATOM 903 O O . GLU A 1 121 ? -19.269 -4.478 13.947 1.00 92.88 121 GLU A O 1
ATOM 908 N N . ASP A 1 122 ? -20.819 -3.298 15.060 1.00 92.19 122 ASP A N 1
ATOM 909 C CA . ASP A 1 122 ? -21.487 -2.769 13.866 1.00 92.19 122 ASP A CA 1
ATOM 910 C C . ASP A 1 122 ? -20.603 -1.735 13.151 1.00 92.19 122 ASP A C 1
ATOM 912 O O . ASP A 1 122 ? -20.418 -1.808 11.937 1.00 92.19 122 ASP A O 1
ATOM 916 N N . GLU A 1 123 ? -20.009 -0.806 13.904 1.00 89.94 123 GLU A N 1
ATOM 917 C CA . GLU A 1 123 ? -19.148 0.251 13.366 1.00 89.94 123 GLU A CA 1
ATOM 918 C C . GLU A 1 123 ? -17.841 -0.313 12.785 1.00 89.94 123 GLU A C 1
ATOM 920 O O . GLU A 1 123 ? -17.410 0.096 11.710 1.00 89.94 123 GLU A O 1
ATOM 925 N N . GLU A 1 124 ? -17.227 -1.298 13.443 1.00 90.00 124 GLU A N 1
ATOM 926 C CA . GLU A 1 124 ? -16.030 -1.964 12.922 1.00 90.00 124 GLU A CA 1
ATOM 927 C C . GLU A 1 124 ? -16.334 -2.745 11.635 1.00 90.00 124 GLU A C 1
ATOM 929 O O . GLU A 1 124 ? -15.589 -2.641 10.661 1.00 90.00 124 GLU A O 1
ATOM 934 N N . ARG A 1 125 ? -17.466 -3.463 11.579 1.00 93.31 125 ARG A N 1
ATOM 935 C CA . ARG A 1 125 ? -17.910 -4.134 10.346 1.00 93.31 125 ARG A CA 1
ATOM 936 C C . ARG A 1 125 ? -18.164 -3.144 9.214 1.00 93.31 125 ARG A C 1
ATOM 938 O O . ARG A 1 125 ? -17.809 -3.434 8.071 1.00 93.31 125 ARG A O 1
ATOM 945 N N . PHE A 1 126 ? -18.747 -1.987 9.522 1.00 92.38 126 PHE A N 1
ATOM 946 C CA . PHE A 1 126 ? -18.938 -0.912 8.555 1.00 92.38 126 PHE A CA 1
ATOM 947 C C . PHE A 1 126 ? -17.596 -0.432 7.984 1.00 92.38 126 PHE A C 1
ATOM 949 O O . PHE A 1 126 ? -17.404 -0.495 6.771 1.00 92.38 126 PHE A O 1
ATOM 956 N N . PHE A 1 127 ? -16.632 -0.047 8.829 1.00 91.19 127 PHE A N 1
ATOM 957 C CA . PHE A 1 127 ? -15.327 0.425 8.350 1.00 91.19 127 PHE A CA 1
ATOM 958 C C . PHE A 1 127 ? -14.564 -0.644 7.564 1.00 91.19 127 PHE A C 1
ATOM 960 O O . PHE A 1 127 ? -13.994 -0.336 6.520 1.00 91.19 127 PHE A O 1
ATOM 967 N N . GLN A 1 128 ? -14.583 -1.903 8.010 1.00 92.44 128 GLN A N 1
ATOM 968 C CA . GLN A 1 128 ? -13.953 -3.007 7.280 1.00 92.44 128 GLN A CA 1
ATOM 969 C C . GLN A 1 128 ? -14.559 -3.193 5.884 1.00 92.44 128 GLN A C 1
ATOM 971 O O . GLN A 1 128 ? -13.819 -3.353 4.911 1.00 92.44 128 GLN A O 1
ATOM 976 N N . SER A 1 129 ? -15.891 -3.133 5.779 1.00 94.31 129 SER A N 1
ATOM 977 C CA . SER A 1 129 ? -16.606 -3.190 4.502 1.00 94.31 129 SER A CA 1
ATOM 978 C C . SER A 1 129 ? -16.217 -2.027 3.591 1.00 94.31 129 SER A C 1
ATOM 980 O O . SER A 1 129 ? -15.836 -2.251 2.441 1.00 94.31 129 SER A O 1
ATOM 982 N N . GLU A 1 130 ? -16.260 -0.795 4.095 1.00 92.94 130 GLU A N 1
ATOM 983 C CA . GLU A 1 130 ? -15.961 0.388 3.287 1.00 92.94 130 GLU A CA 1
ATOM 984 C C . GLU A 1 130 ? -14.500 0.411 2.837 1.00 92.94 130 GLU A C 1
ATOM 986 O O . GLU A 1 130 ? -14.230 0.566 1.650 1.00 92.94 130 GLU A O 1
ATOM 991 N N . ILE A 1 131 ? -13.544 0.131 3.725 1.00 92.44 131 ILE A N 1
ATOM 992 C CA . ILE A 1 131 ? -12.121 0.039 3.363 1.00 92.44 131 ILE A CA 1
ATOM 993 C C . ILE A 1 131 ? -11.893 -1.036 2.291 1.00 92.44 131 ILE A C 1
ATOM 995 O O . ILE A 1 131 ? -11.128 -0.814 1.348 1.00 92.44 131 ILE A O 1
ATOM 999 N N . ALA A 1 132 ? -12.549 -2.195 2.401 1.00 93.69 132 ALA A N 1
ATOM 1000 C CA . ALA A 1 132 ? -12.456 -3.242 1.386 1.00 93.69 132 ALA A CA 1
ATOM 1001 C C . ALA A 1 132 ? -13.025 -2.781 0.033 1.00 93.69 132 ALA A C 1
ATOM 1003 O O . ALA A 1 132 ? -12.410 -3.030 -1.006 1.00 93.69 132 ALA A O 1
ATOM 1004 N N . GLN A 1 133 ? -14.152 -2.064 0.037 1.00 93.88 133 GLN A N 1
ATOM 1005 C CA . GLN A 1 133 ? -14.733 -1.489 -1.176 1.00 93.88 133 GLN A CA 1
ATOM 1006 C C . GLN A 1 133 ? -13.821 -0.432 -1.807 1.00 93.88 133 GLN A C 1
ATOM 10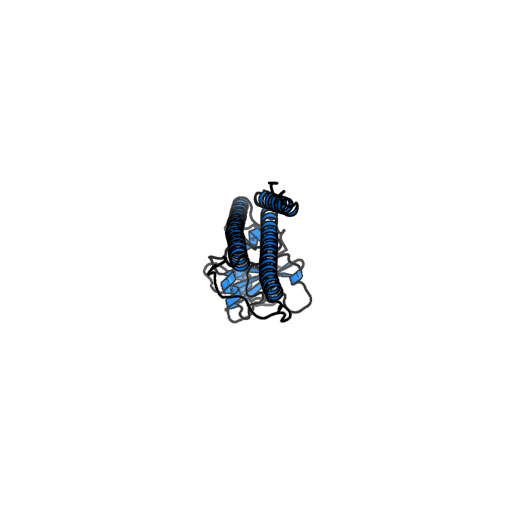08 O O . GLN A 1 133 ? -13.629 -0.454 -3.021 1.00 93.88 133 GLN A O 1
ATOM 1013 N N . VAL A 1 134 ? -13.220 0.463 -1.016 1.00 93.88 134 VAL A N 1
ATOM 1014 C CA . VAL A 1 134 ? -12.290 1.471 -1.546 1.00 93.88 134 VAL A CA 1
ATOM 1015 C C . VAL A 1 134 ? -11.058 0.811 -2.155 1.00 93.88 134 VAL A C 1
ATOM 1017 O O . VAL A 1 134 ? -10.700 1.134 -3.283 1.00 93.88 134 VAL A O 1
ATOM 1020 N N . LYS A 1 135 ? -10.463 -0.183 -1.484 1.00 94.44 135 LYS A N 1
ATOM 1021 C CA . LYS A 1 135 ? -9.357 -0.980 -2.043 1.00 94.44 135 LYS A CA 1
ATOM 1022 C C . LYS A 1 135 ? -9.731 -1.617 -3.384 1.00 94.44 135 LYS A C 1
ATOM 1024 O O . LYS A 1 135 ? -8.960 -1.537 -4.339 1.00 94.44 135 LYS A O 1
ATOM 1029 N N . ALA A 1 136 ? -10.920 -2.212 -3.480 1.00 94.44 136 ALA A N 1
ATOM 1030 C CA . ALA A 1 136 ? -11.406 -2.794 -4.729 1.00 94.44 136 ALA A CA 1
ATOM 1031 C C . ALA A 1 136 ? -11.581 -1.734 -5.832 1.00 94.44 136 ALA A C 1
ATOM 1033 O O . ALA A 1 136 ? -11.185 -1.974 -6.971 1.00 94.44 136 ALA A O 1
ATOM 1034 N N . ARG A 1 137 ? -12.105 -0.545 -5.496 1.00 95.19 137 ARG A N 1
ATOM 1035 C CA . ARG A 1 137 ? -12.239 0.585 -6.431 1.00 95.19 137 ARG A CA 1
ATOM 1036 C C . ARG A 1 137 ? -10.887 1.098 -6.909 1.00 95.19 137 ARG A C 1
ATOM 1038 O O . ARG A 1 137 ? -10.721 1.278 -8.109 1.00 95.19 137 ARG A O 1
ATOM 1045 N N . VAL A 1 138 ? -9.916 1.282 -6.011 1.00 95.75 138 VAL A N 1
ATOM 1046 C CA . VAL A 1 138 ? -8.543 1.687 -6.364 1.00 95.75 138 VAL A CA 1
ATOM 1047 C C . VAL A 1 138 ? -7.946 0.701 -7.362 1.00 95.75 138 VAL A C 1
ATOM 1049 O O . VAL A 1 138 ? -7.433 1.112 -8.401 1.00 95.75 138 VAL A O 1
ATOM 1052 N N . GLN A 1 139 ? -8.061 -0.600 -7.085 1.00 95.62 139 GLN A N 1
ATOM 1053 C CA . GLN A 1 139 ? -7.564 -1.629 -7.991 1.00 95.62 139 GLN A CA 1
ATOM 1054 C C . GLN A 1 139 ? -8.272 -1.574 -9.351 1.00 95.62 139 GLN A C 1
ATOM 1056 O O . GLN A 1 139 ? -7.611 -1.493 -10.383 1.00 95.62 139 GLN A O 1
ATOM 1061 N N . GLN A 1 140 ? -9.607 -1.570 -9.358 1.00 95.38 140 GLN A N 1
ATOM 1062 C CA . GLN A 1 140 ? -10.400 -1.505 -10.586 1.00 95.38 140 GLN A CA 1
ATOM 1063 C C . GLN A 1 140 ? -10.053 -0.263 -11.416 1.00 95.38 140 GLN A C 1
ATOM 1065 O O . GLN A 1 140 ? -9.981 -0.325 -12.645 1.00 95.38 140 GLN A O 1
ATOM 1070 N N . HIS A 1 141 ? -9.834 0.868 -10.752 1.00 95.44 141 HIS A N 1
ATOM 1071 C CA . HIS A 1 141 ? -9.480 2.115 -11.405 1.00 95.44 141 HIS A CA 1
ATOM 1072 C C . HIS A 1 141 ? -8.061 2.059 -11.985 1.00 95.44 141 HIS A C 1
ATOM 1074 O O . HIS A 1 141 ? -7.865 2.453 -13.131 1.00 95.44 141 HIS A O 1
ATOM 1080 N N . ALA A 1 142 ? -7.088 1.497 -11.259 1.00 95.75 142 ALA A N 1
ATOM 1081 C CA . ALA A 1 142 ? -5.739 1.264 -11.775 1.00 95.75 142 ALA A CA 1
ATOM 1082 C C . ALA A 1 142 ? -5.745 0.329 -13.000 1.00 95.75 142 ALA A C 1
ATOM 1084 O O . ALA A 1 142 ? -5.105 0.636 -14.005 1.00 95.75 142 ALA A O 1
ATOM 1085 N N . ASP A 1 143 ? -6.516 -0.762 -12.955 1.00 95.88 143 ASP A N 1
ATOM 1086 C CA . ASP A 1 143 ? -6.706 -1.677 -14.090 1.00 95.88 143 ASP A CA 1
ATOM 1087 C C . ASP A 1 143 ? -7.331 -0.961 -15.299 1.00 95.88 143 ASP A C 1
ATOM 1089 O O . ASP A 1 143 ? -6.874 -1.118 -16.433 1.00 95.88 143 ASP A O 1
ATOM 1093 N N . THR A 1 144 ? -8.352 -0.133 -15.058 1.00 94.88 144 THR A N 1
ATOM 1094 C CA . THR A 1 144 ? -9.026 0.655 -16.102 1.00 94.88 144 THR A CA 1
ATOM 1095 C C . THR A 1 144 ? -8.075 1.671 -16.730 1.00 94.88 144 THR A C 1
ATOM 1097 O O . THR A 1 144 ? -8.012 1.777 -17.954 1.00 94.88 144 THR A O 1
ATOM 1100 N N . LEU A 1 145 ? -7.291 2.385 -15.918 1.00 94.56 145 LEU A N 1
ATOM 1101 C CA . LEU A 1 145 ? -6.273 3.305 -16.418 1.00 94.56 145 LEU A CA 1
ATOM 1102 C C . LEU A 1 145 ? -5.241 2.561 -17.264 1.00 94.56 145 LEU A C 1
ATOM 1104 O O . LEU A 1 145 ? -4.978 2.984 -18.382 1.00 94.56 145 LEU A O 1
ATOM 1108 N N . LEU A 1 146 ? -4.727 1.417 -16.804 1.00 96.06 146 LEU A N 1
ATOM 1109 C CA . LEU A 1 146 ? -3.747 0.619 -17.553 1.00 96.06 146 LEU A CA 1
ATOM 1110 C C . LEU A 1 146 ? -4.288 0.019 -18.859 1.00 96.06 146 LEU A C 1
ATOM 1112 O O . LEU A 1 146 ? -3.507 -0.331 -19.746 1.00 96.06 146 LEU A O 1
ATOM 1116 N N . ALA A 1 147 ? -5.609 -0.101 -19.008 1.00 94.69 147 ALA A N 1
ATOM 1117 C CA . ALA A 1 147 ? -6.227 -0.523 -20.263 1.00 94.69 147 ALA A CA 1
ATOM 1118 C C . ALA A 1 147 ? -6.151 0.559 -21.358 1.00 94.69 147 ALA A C 1
ATOM 1120 O O . ALA A 1 147 ? -6.156 0.232 -22.548 1.00 94.69 147 ALA A O 1
ATOM 1121 N N . HIS A 1 148 ? -6.065 1.836 -20.972 1.00 93.12 148 HIS A N 1
ATOM 1122 C CA . HIS A 1 148 ? -6.104 2.983 -21.889 1.00 93.12 148 HIS A CA 1
ATOM 1123 C C . HIS A 1 148 ? -4.816 3.808 -21.903 1.00 93.12 148 HIS A C 1
ATOM 1125 O O . HIS A 1 148 ? -4.540 4.503 -22.880 1.00 93.12 148 HIS A O 1
ATOM 1131 N N . HIS A 1 149 ? -4.025 3.708 -20.844 1.00 92.94 149 HIS A N 1
ATOM 1132 C CA . HIS A 1 149 ? -2.831 4.490 -20.591 1.00 92.94 149 HIS A CA 1
ATOM 1133 C C . HIS A 1 149 ? -1.672 3.574 -20.214 1.00 92.94 149 HIS A C 1
ATOM 1135 O O . HIS A 1 149 ? -1.851 2.551 -19.556 1.00 92.94 149 HIS A O 1
ATOM 1141 N N . ARG A 1 150 ? -0.463 3.936 -20.633 1.00 94.81 150 ARG A N 1
ATOM 1142 C CA . ARG A 1 150 ? 0.749 3.176 -20.326 1.00 94.81 150 ARG A CA 1
ATOM 1143 C C . ARG A 1 150 ? 1.671 4.058 -19.509 1.00 94.81 150 ARG A C 1
ATOM 1145 O O . ARG A 1 150 ? 2.004 5.137 -19.995 1.00 94.81 150 ARG A O 1
ATOM 1152 N N . PRO A 1 151 ? 2.140 3.597 -18.338 1.00 96.12 151 PRO A N 1
ATOM 1153 C CA . PRO A 1 151 ? 3.020 4.410 -17.537 1.00 96.12 151 PRO A CA 1
ATOM 1154 C C . PRO A 1 151 ? 4.317 4.685 -18.296 1.00 96.12 151 PRO A C 1
ATOM 1156 O O . PRO A 1 151 ? 4.924 3.765 -18.868 1.00 96.12 151 PRO A O 1
ATOM 1159 N N . ARG A 1 152 ? 4.729 5.950 -18.318 1.00 95.50 152 ARG A N 1
ATOM 1160 C CA . ARG A 1 152 ? 5.954 6.386 -18.982 1.00 95.50 152 ARG A CA 1
ATOM 1161 C C . ARG A 1 152 ? 7.146 6.241 -18.047 1.00 95.50 152 ARG A C 1
ATOM 1163 O O . ARG A 1 152 ? 7.176 6.778 -16.946 1.00 95.50 152 ARG A O 1
ATOM 1170 N N . VAL A 1 153 ? 8.168 5.550 -18.535 1.00 94.75 153 VAL A N 1
ATOM 1171 C CA . VAL A 1 153 ? 9.411 5.270 -17.821 1.00 94.75 153 VAL A CA 1
ATOM 1172 C C . VAL A 1 153 ? 10.580 5.708 -18.686 1.00 94.75 153 VAL A C 1
ATOM 1174 O O . VAL A 1 153 ? 10.703 5.305 -19.844 1.00 94.75 153 VAL A O 1
ATOM 1177 N N . GLU A 1 154 ? 11.469 6.514 -18.122 1.00 95.44 154 GLU A N 1
ATOM 1178 C CA . GLU A 1 154 ? 12.760 6.804 -18.731 1.00 95.44 154 GLU A CA 1
ATOM 1179 C C . GLU A 1 154 ? 13.857 6.140 -17.907 1.00 95.44 154 GLU A C 1
ATOM 1181 O O . GLU A 1 154 ? 14.066 6.502 -16.754 1.00 95.44 154 GLU A O 1
ATOM 1186 N N . ALA A 1 155 ? 14.544 5.170 -18.506 1.00 95.50 155 ALA A N 1
ATOM 1187 C CA . ALA A 1 155 ? 15.632 4.434 -17.883 1.00 95.50 155 ALA A CA 1
ATOM 1188 C C . ALA A 1 155 ? 16.978 4.868 -18.473 1.00 95.50 155 ALA A C 1
ATOM 1190 O O . ALA A 1 155 ? 17.151 4.923 -19.694 1.00 95.50 155 ALA A O 1
ATOM 1191 N N . GLN A 1 156 ? 17.931 5.146 -17.592 1.00 96.00 156 GLN A N 1
ATOM 1192 C CA . GLN A 1 156 ? 19.308 5.494 -17.904 1.00 96.00 156 GLN A CA 1
ATOM 1193 C C . GLN A 1 156 ? 20.214 4.378 -17.398 1.00 96.00 156 GLN A C 1
ATOM 1195 O O . GLN A 1 156 ? 20.137 3.991 -16.233 1.00 96.00 156 GLN A O 1
ATOM 1200 N N . VAL A 1 157 ? 21.049 3.842 -18.282 1.00 95.62 157 VAL A N 1
ATOM 1201 C CA . VAL A 1 157 ? 21.965 2.748 -17.955 1.00 95.62 157 VAL A CA 1
ATOM 1202 C C . VAL A 1 157 ? 23.375 3.230 -18.223 1.00 95.62 157 VAL A C 1
ATOM 1204 O O . VAL A 1 157 ? 23.685 3.653 -19.338 1.00 95.62 157 VAL A O 1
ATOM 1207 N N . GLN A 1 158 ? 24.214 3.152 -17.198 1.00 95.69 158 GLN A N 1
ATOM 1208 C CA . GLN A 1 158 ? 25.596 3.594 -17.249 1.00 95.69 158 GLN A CA 1
ATOM 1209 C C . GLN A 1 158 ? 26.526 2.418 -16.925 1.00 95.69 158 GLN A C 1
ATOM 1211 O O . GLN A 1 158 ? 26.542 1.940 -15.785 1.00 95.69 158 GLN A O 1
ATOM 1216 N N . PRO A 1 159 ? 27.321 1.939 -17.893 1.00 95.06 159 PRO A N 1
ATOM 1217 C CA . PRO A 1 159 ? 28.377 0.972 -17.627 1.00 95.06 159 PRO A CA 1
ATOM 1218 C C . PRO A 1 159 ? 29.445 1.570 -16.705 1.00 95.06 159 PRO A C 1
ATOM 1220 O O . PRO A 1 159 ? 29.894 2.699 -16.899 1.00 95.06 159 PRO A O 1
ATOM 1223 N N . VAL A 1 160 ? 29.894 0.793 -15.720 1.00 95.25 160 VAL A N 1
ATOM 1224 C CA . VAL A 1 160 ? 30.979 1.175 -14.809 1.00 95.25 160 VAL A CA 1
ATOM 1225 C C . VAL A 1 160 ? 32.057 0.101 -14.889 1.00 95.25 160 VAL A C 1
ATOM 1227 O O . VAL A 1 160 ? 31.963 -0.966 -14.285 1.00 95.25 160 VAL A O 1
ATOM 1230 N N . GLY A 1 161 ? 33.090 0.367 -15.686 1.00 93.31 161 GLY A N 1
ATOM 1231 C CA . GLY A 1 161 ? 34.087 -0.645 -16.025 1.00 93.31 161 GLY A CA 1
ATOM 1232 C C . GLY A 1 161 ? 33.506 -1.745 -16.920 1.00 93.31 161 GLY A C 1
ATOM 1233 O O . GLY A 1 161 ? 32.625 -1.495 -17.741 1.00 93.31 161 GLY A O 1
ATOM 1234 N N . ARG A 1 162 ? 34.041 -2.966 -16.805 1.00 92.38 162 ARG A N 1
ATOM 1235 C CA . ARG A 1 162 ? 33.685 -4.080 -17.701 1.00 92.38 162 ARG A CA 1
ATOM 1236 C C . ARG A 1 162 ? 32.448 -4.862 -17.244 1.00 92.38 162 ARG A C 1
ATOM 1238 O O . ARG A 1 162 ? 31.629 -5.229 -18.089 1.00 92.38 162 ARG A O 1
ATOM 1245 N N . ASP A 1 163 ? 32.324 -5.065 -15.932 1.00 95.69 163 ASP A N 1
ATOM 1246 C CA . ASP A 1 163 ? 31.454 -6.096 -15.340 1.00 95.69 163 ASP A CA 1
ATOM 1247 C C . ASP A 1 163 ? 30.359 -5.522 -14.421 1.00 95.69 163 ASP A C 1
ATOM 1249 O O . ASP A 1 163 ? 29.603 -6.270 -13.802 1.00 95.69 163 ASP A O 1
ATOM 1253 N N . ARG A 1 164 ? 30.261 -4.192 -14.301 1.00 96.62 164 ARG A N 1
ATOM 1254 C CA . ARG A 1 164 ? 29.288 -3.512 -13.433 1.00 96.62 164 ARG A CA 1
ATOM 1255 C C . ARG A 1 164 ? 28.515 -2.443 -14.191 1.00 96.62 164 ARG A C 1
ATOM 1257 O O . ARG A 1 164 ? 28.962 -1.934 -15.223 1.00 96.62 164 ARG A O 1
ATOM 1264 N N . SER A 1 165 ? 27.326 -2.110 -13.707 1.00 96.81 165 SER A N 1
ATOM 1265 C CA . SER A 1 165 ? 26.488 -1.063 -14.295 1.00 96.81 165 SER A CA 1
ATOM 1266 C C . SER A 1 165 ? 25.590 -0.420 -13.246 1.00 96.81 165 SER A C 1
ATOM 1268 O O . SER A 1 165 ? 25.192 -1.070 -12.282 1.00 96.81 165 SER A O 1
ATOM 1270 N N . LEU A 1 166 ? 25.265 0.850 -13.466 1.00 95.88 166 LEU A N 1
ATOM 1271 C CA . LEU A 1 166 ? 24.233 1.582 -12.742 1.00 95.88 166 LEU A CA 1
ATOM 1272 C C . LEU A 1 166 ? 22.993 1.699 -13.624 1.00 95.88 166 LEU A C 1
ATOM 1274 O O . LEU A 1 166 ? 23.104 1.896 -14.838 1.00 95.88 166 LEU A O 1
ATOM 1278 N N . VAL A 1 167 ? 21.816 1.579 -13.014 1.00 96.19 167 VAL A N 1
ATOM 1279 C CA . VAL A 1 167 ? 20.532 1.763 -13.694 1.00 96.19 167 VAL A CA 1
ATOM 1280 C C . VAL A 1 167 ? 19.688 2.722 -12.872 1.00 96.19 167 VAL A C 1
ATOM 1282 O O . VAL A 1 167 ? 19.325 2.414 -11.739 1.00 96.19 167 VAL A O 1
ATOM 1285 N N . HIS A 1 168 ? 19.361 3.871 -13.454 1.00 94.94 168 HIS A N 1
ATOM 1286 C CA . HIS A 1 168 ? 18.497 4.873 -12.840 1.00 94.94 168 HIS A CA 1
ATOM 1287 C C . HIS A 1 168 ? 17.239 5.058 -13.677 1.00 94.94 168 HIS A C 1
ATOM 1289 O O . HIS A 1 168 ? 17.283 4.963 -14.905 1.00 94.94 168 HIS A O 1
ATOM 1295 N N . LEU A 1 169 ? 16.121 5.364 -13.032 1.00 93.56 169 LEU A N 1
ATOM 1296 C CA . LEU A 1 169 ? 14.927 5.856 -13.700 1.00 93.56 169 LEU A CA 1
ATOM 1297 C C . LEU A 1 169 ? 14.761 7.341 -13.384 1.00 93.56 169 LEU A C 1
ATOM 1299 O O . LEU A 1 169 ? 14.946 7.771 -12.242 1.00 93.56 169 LEU A O 1
ATOM 1303 N N . VAL A 1 170 ? 14.393 8.127 -14.393 1.00 91.00 170 VAL A N 1
ATOM 1304 C CA . VAL A 1 170 ? 13.898 9.483 -14.146 1.00 91.00 170 VAL A CA 1
ATOM 1305 C C . VAL A 1 170 ? 12.595 9.357 -13.375 1.00 91.00 170 VAL A C 1
ATOM 1307 O O . VAL A 1 170 ? 11.732 8.568 -13.763 1.00 91.00 170 VAL A O 1
ATOM 1310 N N . ARG A 1 171 ? 12.467 10.127 -12.292 1.00 87.31 171 ARG A N 1
ATOM 1311 C CA . ARG A 1 171 ? 11.290 10.129 -11.424 1.00 87.31 171 ARG A CA 1
ATOM 1312 C C . ARG A 1 171 ? 10.026 10.450 -12.248 1.00 87.31 171 ARG A C 1
ATOM 1314 O O . ARG A 1 171 ? 9.925 11.562 -12.769 1.00 87.31 171 ARG A O 1
ATOM 1321 N N . PRO A 1 172 ? 9.083 9.501 -12.399 1.00 86.62 172 PRO A N 1
ATOM 1322 C CA . PRO A 1 172 ? 7.793 9.767 -13.024 1.00 86.62 172 PRO A CA 1
ATOM 1323 C C . PRO A 1 172 ? 6.898 10.593 -12.094 1.00 86.62 172 PRO A C 1
ATOM 1325 O O . PRO A 1 172 ? 7.138 10.666 -10.888 1.00 86.62 172 PRO A O 1
ATOM 1328 N N . GLU A 1 173 ? 5.825 11.155 -12.647 1.00 89.00 173 GLU A N 1
ATOM 1329 C CA . GLU A 1 173 ? 4.743 11.748 -11.852 1.00 89.00 173 GLU A CA 1
ATOM 1330 C C . GLU A 1 173 ? 4.120 10.705 -10.895 1.00 89.00 173 GLU A C 1
ATOM 1332 O O . GLU A 1 173 ? 4.132 9.508 -11.209 1.00 89.00 173 GLU A O 1
ATOM 1337 N N . PRO A 1 174 ? 3.527 11.114 -9.756 1.00 89.88 174 PRO A N 1
ATOM 1338 C CA . PRO A 1 174 ? 3.039 10.188 -8.726 1.00 89.88 174 PRO A CA 1
ATOM 1339 C C . PRO A 1 174 ? 2.106 9.089 -9.261 1.00 89.88 174 PRO A C 1
ATOM 1341 O O . PRO A 1 174 ? 2.275 7.907 -8.957 1.00 89.88 174 PRO A O 1
ATOM 1344 N N . GLN A 1 175 ? 1.155 9.458 -10.125 1.00 91.56 175 GLN A N 1
ATOM 1345 C CA . GLN A 1 175 ? 0.229 8.500 -10.728 1.00 91.56 175 GLN A CA 1
ATOM 1346 C C . GLN A 1 175 ? 0.943 7.519 -11.671 1.00 91.56 175 GLN A C 1
ATOM 1348 O O . GLN A 1 175 ? 0.688 6.317 -11.616 1.00 91.56 175 GLN A O 1
ATOM 1353 N N . GLU A 1 176 ? 1.851 8.011 -12.520 1.00 92.69 176 GLU A N 1
ATOM 1354 C CA . GLU A 1 176 ? 2.640 7.181 -13.444 1.00 92.69 176 GLU A CA 1
ATOM 1355 C C . GLU A 1 176 ? 3.451 6.136 -12.685 1.00 92.69 176 GLU A C 1
ATOM 1357 O O . GLU A 1 176 ? 3.514 4.968 -13.065 1.00 92.69 176 GLU A O 1
ATOM 1362 N N . LEU A 1 177 ? 4.045 6.567 -11.580 1.00 92.06 177 LEU A N 1
ATOM 1363 C CA . LEU A 1 177 ? 4.866 5.755 -10.708 1.00 92.06 177 LEU A CA 1
ATOM 1364 C C . LEU A 1 177 ? 4.050 4.676 -9.986 1.00 92.06 177 LEU A C 1
ATOM 1366 O O . LEU A 1 177 ? 4.487 3.528 -9.934 1.00 92.06 177 LEU A O 1
ATOM 1370 N N . LEU A 1 178 ? 2.856 5.007 -9.489 1.00 94.06 178 LEU A N 1
ATOM 1371 C CA . LEU A 1 178 ? 1.942 4.033 -8.890 1.00 94.06 178 LEU A CA 1
ATOM 1372 C C . LEU A 1 178 ? 1.498 2.975 -9.914 1.00 94.06 178 LEU A C 1
ATOM 1374 O O . LEU A 1 178 ? 1.529 1.776 -9.632 1.00 94.06 178 LEU A O 1
ATOM 1378 N N . LEU A 1 179 ? 1.129 3.403 -11.125 1.00 95.56 179 LEU A N 1
ATOM 1379 C CA . LEU A 1 179 ? 0.754 2.493 -12.209 1.00 95.56 179 LEU A CA 1
ATOM 1380 C C . LEU A 1 179 ? 1.939 1.628 -12.654 1.00 95.56 179 LEU A C 1
ATOM 1382 O O . LEU A 1 179 ? 1.782 0.427 -12.879 1.00 95.56 179 LEU A O 1
ATOM 1386 N N . PHE A 1 180 ? 3.137 2.206 -12.741 1.00 95.38 180 PHE A N 1
ATOM 1387 C CA . PHE A 1 180 ? 4.357 1.466 -13.038 1.00 95.38 180 PHE A CA 1
ATOM 1388 C C . PHE A 1 180 ? 4.660 0.425 -11.958 1.00 95.38 180 PHE A C 1
ATOM 1390 O O . PHE A 1 180 ? 4.890 -0.737 -12.298 1.00 95.38 180 PHE A O 1
ATOM 1397 N N . ALA A 1 181 ? 4.584 0.805 -10.676 1.00 94.44 181 ALA A N 1
ATOM 1398 C CA . ALA A 1 181 ? 4.731 -0.102 -9.541 1.00 94.44 181 ALA A CA 1
ATOM 1399 C C . ALA A 1 181 ? 3.776 -1.291 -9.673 1.00 94.44 181 ALA A C 1
ATOM 1401 O O . ALA A 1 181 ? 4.202 -2.444 -9.565 1.00 94.44 181 ALA A O 1
ATOM 1402 N N . TYR A 1 182 ? 2.512 -1.021 -10.007 1.00 95.31 182 TYR A N 1
ATOM 1403 C CA . TYR A 1 182 ? 1.511 -2.061 -10.197 1.00 95.31 182 TYR A CA 1
ATOM 1404 C C . TYR A 1 182 ? 1.827 -2.984 -11.378 1.00 95.31 182 TYR A C 1
ATOM 1406 O O . TYR A 1 182 ? 1.710 -4.204 -11.255 1.00 95.31 182 TYR A O 1
ATOM 1414 N N . VAL A 1 183 ? 2.318 -2.445 -12.496 1.00 95.44 183 VAL A N 1
ATOM 1415 C CA . VAL A 1 183 ? 2.727 -3.245 -13.662 1.00 95.44 183 VAL A CA 1
ATOM 1416 C C . VAL A 1 183 ? 3.906 -4.172 -13.350 1.00 95.44 183 VAL A C 1
ATOM 1418 O O . VAL A 1 183 ? 3.898 -5.313 -13.817 1.00 95.44 183 VAL A O 1
ATOM 1421 N N . VAL A 1 184 ? 4.913 -3.710 -12.600 1.00 93.75 184 VAL A N 1
ATOM 1422 C CA . VAL A 1 184 ? 6.156 -4.478 -12.375 1.00 93.75 184 VAL A CA 1
ATOM 1423 C C . VAL A 1 184 ? 6.106 -5.409 -11.167 1.00 93.75 184 VAL A C 1
ATOM 1425 O O . VAL A 1 184 ? 6.786 -6.434 -11.172 1.00 93.75 184 VAL A O 1
ATOM 1428 N N . SER A 1 185 ? 5.313 -5.074 -10.149 1.00 92.75 185 SER A N 1
ATOM 1429 C CA . SER A 1 185 ? 5.213 -5.849 -8.905 1.00 92.75 185 SER A CA 1
ATOM 1430 C C . SER A 1 185 ? 3.895 -6.620 -8.778 1.00 92.75 185 SER A C 1
ATOM 1432 O O . SER A 1 185 ? 3.820 -7.615 -8.060 1.00 92.75 185 SER A O 1
ATOM 1434 N N . GLY A 1 186 ? 2.837 -6.181 -9.469 1.00 92.56 186 GLY A N 1
ATOM 1435 C CA . GLY A 1 186 ? 1.473 -6.664 -9.238 1.00 92.56 186 GLY A CA 1
ATOM 1436 C C . GLY A 1 186 ? 0.871 -6.194 -7.908 1.00 92.56 186 GLY A C 1
ATOM 1437 O O . GLY A 1 186 ? -0.144 -6.754 -7.474 1.00 92.56 186 GLY A O 1
ATOM 1438 N N . LYS A 1 187 ? 1.504 -5.205 -7.261 1.00 93.25 187 LYS A N 1
ATOM 1439 C CA . LYS A 1 187 ? 1.138 -4.625 -5.966 1.00 93.25 187 LYS A CA 1
ATOM 1440 C C . LYS A 1 187 ? 0.850 -3.135 -6.101 1.00 93.25 187 LYS A C 1
ATOM 1442 O O . LYS A 1 187 ? 1.457 -2.447 -6.918 1.00 93.25 187 LYS A O 1
ATOM 1447 N N . LEU A 1 188 ? -0.063 -2.652 -5.273 1.00 93.94 188 LEU A N 1
ATOM 1448 C CA . LEU A 1 188 ? -0.319 -1.233 -5.063 1.00 93.94 188 LEU A CA 1
ATOM 1449 C C . LEU A 1 188 ? 0.188 -0.839 -3.680 1.00 93.94 188 LEU A C 1
ATOM 1451 O O . LEU A 1 188 ? 0.219 -1.659 -2.760 1.00 93.94 188 LEU A O 1
ATOM 1455 N N . PHE A 1 189 ? 0.567 0.420 -3.514 1.00 92.81 189 PHE A N 1
ATOM 1456 C CA . PHE A 1 189 ? 0.872 0.943 -2.190 1.00 92.81 189 PHE A CA 1
ATOM 1457 C C . PHE A 1 189 ? -0.412 1.211 -1.419 1.00 92.81 189 PHE A C 1
ATOM 1459 O O . PHE A 1 189 ? -1.475 1.426 -2.002 1.00 92.81 189 PHE A O 1
ATOM 1466 N N . THR A 1 190 ? -0.321 1.190 -0.100 1.00 91.31 190 THR A N 1
ATOM 1467 C CA . THR A 1 190 ? -1.400 1.629 0.795 1.00 91.31 190 THR A CA 1
ATOM 1468 C C . THR A 1 190 ? -1.561 3.149 0.826 1.00 91.31 190 THR A C 1
ATOM 1470 O O . THR A 1 190 ? -2.639 3.626 1.174 1.00 91.31 190 THR A O 1
ATOM 1473 N N . ARG A 1 191 ? -0.539 3.909 0.402 1.00 90.81 191 ARG A N 1
ATOM 1474 C CA . ARG A 1 191 ? -0.596 5.370 0.224 1.00 90.81 191 ARG A CA 1
ATOM 1475 C C . ARG A 1 191 ? -0.264 5.776 -1.198 1.00 90.81 191 ARG A C 1
ATOM 1477 O O . ARG A 1 191 ? 0.559 5.140 -1.850 1.00 90.81 191 ARG A O 1
ATOM 1484 N N . PHE A 1 192 ? -0.874 6.865 -1.648 1.00 90.19 192 PHE A N 1
ATOM 1485 C CA . PHE A 1 192 ? -0.653 7.410 -2.985 1.00 90.19 192 PHE A CA 1
ATOM 1486 C C . PHE A 1 192 ? 0.777 7.937 -3.171 1.00 90.19 192 PHE A C 1
ATOM 1488 O O . PHE A 1 192 ? 1.416 7.689 -4.188 1.00 90.19 192 PHE A O 1
ATOM 1495 N N . ASP A 1 193 ? 1.292 8.611 -2.150 1.00 87.25 193 ASP A N 1
ATOM 1496 C CA . ASP A 1 193 ? 2.606 9.248 -2.082 1.00 87.25 193 ASP A CA 1
ATOM 1497 C C . ASP A 1 193 ? 3.691 8.343 -1.481 1.00 87.25 193 ASP A C 1
ATOM 1499 O O . ASP A 1 193 ? 4.822 8.782 -1.307 1.00 87.25 193 ASP A O 1
ATOM 1503 N N . ALA A 1 194 ? 3.388 7.066 -1.217 1.00 86.69 194 ALA A N 1
ATOM 1504 C CA . ALA A 1 194 ? 4.255 6.129 -0.496 1.00 86.69 194 ALA A CA 1
ATOM 1505 C C . ALA A 1 194 ? 5.704 6.078 -1.008 1.00 86.69 194 ALA A C 1
ATOM 1507 O O . ALA A 1 194 ? 6.655 5.955 -0.237 1.00 86.69 194 ALA A O 1
ATOM 1508 N N . PHE A 1 195 ? 5.887 6.150 -2.327 1.00 85.50 195 PHE A N 1
ATOM 1509 C CA . PHE A 1 195 ? 7.212 6.113 -2.938 1.00 85.50 195 PHE A CA 1
ATOM 1510 C C . PHE A 1 195 ? 7.930 7.473 -2.905 1.00 85.50 195 PHE A C 1
ATOM 1512 O O . PHE A 1 195 ? 9.154 7.516 -2.943 1.00 85.50 195 PHE A O 1
ATOM 1519 N N . LEU A 1 196 ? 7.185 8.574 -2.819 1.00 82.25 196 LEU A N 1
ATOM 1520 C CA . LEU A 1 196 ? 7.695 9.948 -2.773 1.00 82.25 196 LEU A CA 1
ATOM 1521 C C . LEU A 1 196 ? 7.850 10.461 -1.334 1.00 82.25 196 LEU A C 1
ATOM 1523 O O . LEU A 1 196 ? 8.005 11.656 -1.117 1.00 82.25 196 LEU A O 1
ATOM 1527 N N . ASP A 1 197 ? 7.779 9.563 -0.355 1.00 79.00 197 ASP A N 1
ATOM 1528 C CA . ASP A 1 197 ? 7.966 9.887 1.051 1.00 79.00 197 ASP A CA 1
ATOM 1529 C C . ASP A 1 197 ? 9.439 10.249 1.304 1.00 79.00 197 ASP A C 1
ATOM 1531 O O . ASP A 1 197 ? 10.297 9.373 1.415 1.00 79.00 197 ASP A O 1
ATOM 1535 N N . ASP A 1 198 ? 9.724 11.551 1.379 1.00 66.88 198 ASP A N 1
ATOM 1536 C CA . ASP A 1 198 ? 11.072 12.111 1.540 1.00 66.88 198 ASP A CA 1
ATOM 1537 C C . ASP A 1 198 ? 11.716 11.777 2.902 1.00 66.88 198 ASP A C 1
ATOM 1539 O O . ASP A 1 198 ? 12.902 12.042 3.104 1.00 66.88 198 ASP A O 1
ATOM 1543 N N . SER A 1 199 ? 10.993 11.129 3.832 1.00 65.81 199 SER A N 1
ATOM 1544 C CA . SER A 1 199 ? 11.606 10.576 5.053 1.00 65.81 199 SER A CA 1
ATOM 1545 C C . SER A 1 199 ? 12.677 9.519 4.755 1.00 65.81 199 SER A C 1
ATOM 1547 O O . SER A 1 199 ? 13.446 9.147 5.644 1.00 65.81 199 SER A O 1
ATOM 1549 N N . VAL A 1 200 ? 12.770 9.049 3.503 1.00 60.28 200 VAL A N 1
ATOM 1550 C CA . VAL A 1 200 ? 13.837 8.148 3.062 1.00 60.28 200 VAL A CA 1
ATOM 1551 C C . VAL A 1 200 ? 15.165 8.834 2.720 1.00 60.28 200 VAL A C 1
ATOM 1553 O O . VAL A 1 200 ? 16.188 8.155 2.632 1.00 60.28 200 VAL A O 1
ATOM 1556 N N . ASP A 1 201 ? 15.167 10.161 2.571 1.00 60.62 201 ASP A N 1
ATOM 1557 C CA . ASP A 1 201 ? 16.349 10.962 2.226 1.00 60.62 201 ASP A CA 1
ATOM 1558 C C . ASP A 1 201 ? 17.051 11.553 3.474 1.00 60.62 201 ASP A C 1
ATOM 1560 O O . ASP A 1 201 ? 17.995 12.343 3.360 1.00 60.62 201 ASP A O 1
ATOM 1564 N N . GLU A 1 202 ? 16.625 11.175 4.687 1.00 61.47 202 GLU A N 1
ATOM 1565 C CA . GLU A 1 202 ? 17.243 11.635 5.935 1.00 61.47 202 GLU A CA 1
ATOM 1566 C C . GLU A 1 202 ? 18.693 11.133 6.077 1.00 61.47 202 GLU A C 1
ATOM 1568 O O . GLU A 1 202 ? 18.991 9.939 6.006 1.00 61.47 202 GLU A O 1
ATOM 1573 N N . LEU A 1 203 ? 19.617 12.067 6.331 1.00 55.00 203 LEU A N 1
ATOM 1574 C CA . LEU A 1 203 ? 21.027 11.783 6.604 1.00 55.00 203 LEU A CA 1
ATOM 1575 C C . LEU A 1 203 ? 21.164 11.108 7.978 1.00 55.00 203 LEU A C 1
ATOM 1577 O O . LEU A 1 203 ? 21.351 11.766 9.001 1.00 55.00 203 LEU A O 1
ATOM 1581 N N . GLY A 1 204 ? 21.048 9.782 8.008 1.00 65.94 204 GLY A N 1
ATOM 1582 C CA . GLY A 1 204 ? 21.033 9.005 9.241 1.00 65.94 204 GLY A CA 1
ATOM 1583 C C . GLY A 1 204 ? 21.123 7.493 9.008 1.00 65.94 204 GLY A C 1
ATOM 1584 O O . GLY A 1 204 ? 21.571 7.053 7.947 1.00 65.94 204 GLY A O 1
ATOM 1585 N N . PRO A 1 205 ? 20.751 6.666 10.004 1.00 65.12 205 PRO A N 1
ATOM 1586 C CA . PRO A 1 205 ? 20.601 5.232 9.779 1.00 65.12 205 PRO A CA 1
ATOM 1587 C C . PRO A 1 205 ? 19.544 4.988 8.702 1.00 65.12 205 PRO A C 1
ATOM 1589 O O . PRO A 1 205 ? 18.596 5.763 8.598 1.00 65.12 205 PRO A O 1
ATOM 1592 N N . GLU A 1 206 ? 19.672 3.887 7.956 1.00 70.12 206 GLU A N 1
ATOM 1593 C CA . GLU A 1 206 ? 18.733 3.575 6.877 1.00 70.12 206 GLU A CA 1
ATOM 1594 C C . GLU A 1 206 ? 17.274 3.699 7.372 1.00 70.12 206 GLU A C 1
ATOM 1596 O O . GLU A 1 206 ? 16.947 3.134 8.429 1.00 70.12 206 GLU A O 1
ATOM 1601 N N . PRO A 1 207 ? 16.423 4.477 6.681 1.00 70.31 207 PRO A N 1
ATOM 1602 C CA . PRO A 1 207 ? 15.047 4.748 7.087 1.00 70.31 207 PRO A CA 1
ATOM 1603 C C . PRO A 1 207 ? 14.225 3.448 7.155 1.00 70.31 207 PRO A C 1
ATOM 1605 O O . PRO A 1 207 ? 14.478 2.501 6.406 1.00 70.31 207 PRO A O 1
ATOM 1608 N N . PRO A 1 208 ? 13.231 3.349 8.061 1.00 79.25 208 PRO A N 1
ATOM 1609 C CA . PRO A 1 208 ? 12.333 2.199 8.082 1.00 79.25 208 PRO A CA 1
ATOM 1610 C C . PRO A 1 208 ? 11.536 2.134 6.775 1.00 79.25 208 PRO A C 1
ATOM 1612 O O . PRO A 1 208 ? 10.939 3.126 6.364 1.00 79.25 208 PRO A O 1
ATOM 1615 N N . ARG A 1 209 ? 11.479 0.955 6.152 1.00 82.94 209 ARG A N 1
ATOM 1616 C CA . ARG A 1 209 ? 10.867 0.776 4.824 1.00 82.94 209 ARG A CA 1
ATOM 1617 C C . ARG A 1 209 ? 9.360 0.531 4.856 1.00 82.94 209 ARG A C 1
ATOM 1619 O O . ARG A 1 209 ? 8.752 0.428 3.798 1.00 82.94 209 ARG A O 1
ATOM 1626 N N . PHE A 1 210 ? 8.753 0.437 6.041 1.00 84.56 210 PHE A N 1
ATOM 1627 C CA . PHE A 1 210 ? 7.325 0.159 6.186 1.00 84.56 210 PHE A CA 1
ATOM 1628 C C . PHE A 1 210 ? 6.612 1.145 7.118 1.00 84.56 210 PHE A C 1
ATOM 1630 O O . PHE A 1 210 ? 7.203 1.672 8.070 1.00 84.56 210 PHE A O 1
ATOM 1637 N N . TYR A 1 211 ? 5.328 1.393 6.846 1.00 82.44 211 TYR A N 1
ATOM 1638 C CA . TYR A 1 211 ? 4.430 2.139 7.733 1.00 82.44 211 TYR A CA 1
ATOM 1639 C C . TYR A 1 211 ? 3.996 1.251 8.910 1.00 82.44 211 TYR A C 1
ATOM 1641 O O . TYR A 1 211 ? 3.481 0.152 8.714 1.00 82.44 211 TYR A O 1
ATOM 1649 N N . ARG A 1 212 ? 4.211 1.726 10.146 1.00 77.38 212 ARG A N 1
ATOM 1650 C CA . ARG A 1 212 ? 3.865 1.002 11.388 1.00 77.38 212 ARG A CA 1
ATOM 1651 C C . ARG A 1 212 ? 2.356 0.949 11.590 1.00 77.38 212 ARG A C 1
ATOM 1653 O O . ARG A 1 212 ? 1.788 -0.036 12.036 1.00 77.38 212 ARG A O 1
ATOM 1660 N N . GLU A 1 213 ? 1.733 2.071 11.284 1.00 69.06 213 GLU A N 1
ATOM 1661 C CA . GLU A 1 213 ? 0.342 2.415 11.517 1.00 69.06 213 GLU A CA 1
ATOM 1662 C C . GLU A 1 213 ? -0.645 1.625 10.642 1.00 69.06 213 GLU A C 1
ATOM 1664 O O . GLU A 1 213 ? -1.850 1.741 10.826 1.00 69.06 213 GLU A O 1
ATOM 1669 N N . GLU A 1 214 ? -0.152 0.784 9.730 1.00 68.31 214 GLU A N 1
ATOM 1670 C CA . GLU A 1 214 ? -0.963 0.019 8.774 1.00 68.31 214 GLU A CA 1
ATOM 1671 C C . GLU A 1 214 ? -0.958 -1.490 9.059 1.00 68.31 214 GLU A C 1
ATOM 1673 O O . GLU A 1 214 ? -1.144 -2.309 8.160 1.00 68.31 214 GLU A O 1
ATOM 1678 N N . GLY A 1 215 ? -0.755 -1.855 10.330 1.00 59.47 215 GLY A N 1
ATOM 1679 C CA . GLY A 1 215 ? -0.816 -3.243 10.792 1.00 59.47 215 GLY A CA 1
ATOM 1680 C C . GLY A 1 215 ? 0.416 -4.069 10.430 1.00 59.47 215 GLY A C 1
ATOM 1681 O O . GLY A 1 215 ? 0.343 -5.294 10.435 1.00 59.47 215 GLY A O 1
ATOM 1682 N N . ASN A 1 216 ? 1.536 -3.417 10.100 1.00 66.00 216 ASN A N 1
ATOM 1683 C CA . ASN A 1 216 ? 2.806 -4.111 9.960 1.00 66.00 216 ASN A CA 1
ATOM 1684 C C . ASN A 1 216 ? 3.493 -4.204 11.327 1.00 66.00 216 ASN A C 1
ATOM 1686 O O . ASN A 1 216 ? 3.974 -3.199 11.862 1.00 66.00 216 ASN A O 1
ATOM 1690 N N . ASP A 1 217 ? 3.558 -5.425 11.860 1.00 65.75 217 ASP A N 1
ATOM 1691 C CA . ASP A 1 217 ? 4.216 -5.738 13.132 1.00 65.75 217 ASP A CA 1
ATOM 1692 C C . ASP A 1 217 ? 5.701 -5.356 13.121 1.00 65.75 217 ASP A C 1
ATOM 1694 O O . ASP A 1 217 ? 6.282 -5.062 14.170 1.00 65.75 217 ASP A O 1
ATOM 1698 N N . SER A 1 218 ? 6.312 -5.302 11.931 1.00 68.62 218 SER A N 1
ATOM 1699 C CA . SER A 1 218 ? 7.708 -4.936 11.764 1.00 68.62 218 SER A CA 1
ATOM 1700 C C . SER A 1 218 ? 7.923 -3.803 10.762 1.00 68.62 218 SER A C 1
ATOM 1702 O O . SER A 1 218 ? 7.816 -3.951 9.547 1.00 68.62 218 SER A O 1
ATOM 1704 N N . VAL A 1 219 ? 8.345 -2.648 11.281 1.00 79.06 219 VAL A N 1
ATOM 1705 C CA . VAL A 1 219 ? 8.813 -1.509 10.467 1.00 79.06 219 VAL A CA 1
ATOM 1706 C C . VAL A 1 219 ? 10.192 -1.742 9.838 1.00 79.06 219 VAL A C 1
ATOM 1708 O O . VAL A 1 219 ? 10.601 -0.990 8.949 1.00 79.06 219 VAL A O 1
ATOM 1711 N N . ARG A 1 220 ? 10.927 -2.746 10.336 1.00 80.88 220 ARG A N 1
ATOM 1712 C CA . ARG A 1 220 ? 12.276 -3.136 9.916 1.00 80.88 220 ARG A CA 1
ATOM 1713 C C . ARG A 1 220 ? 12.437 -4.637 10.102 1.00 80.88 220 ARG A C 1
ATOM 1715 O O . ARG A 1 220 ? 12.487 -5.115 11.230 1.00 80.88 220 ARG A O 1
ATOM 1722 N N . PHE A 1 221 ? 12.550 -5.367 9.006 1.00 81.00 221 PHE A N 1
ATOM 1723 C CA . PHE A 1 221 ? 12.807 -6.798 9.072 1.00 81.00 221 PHE A CA 1
ATOM 1724 C C . PHE A 1 221 ? 14.275 -7.063 9.414 1.00 81.00 221 PHE A C 1
ATOM 1726 O O . PHE A 1 221 ? 15.169 -6.476 8.807 1.00 81.00 221 PHE A O 1
ATOM 1733 N N . ASP A 1 222 ? 14.515 -7.976 10.357 1.00 81.12 222 ASP A N 1
ATOM 1734 C CA . ASP A 1 222 ? 15.868 -8.439 10.697 1.00 81.12 222 ASP A CA 1
ATOM 1735 C C . ASP A 1 222 ? 16.487 -9.270 9.561 1.00 81.12 222 ASP A C 1
ATOM 1737 O O . ASP A 1 222 ? 17.708 -9.385 9.446 1.00 81.12 222 ASP A O 1
ATOM 1741 N N . ARG A 1 223 ? 15.634 -9.867 8.720 1.00 85.00 223 ARG A N 1
ATOM 1742 C CA . ARG A 1 223 ? 16.006 -10.726 7.596 1.00 85.00 223 ARG A CA 1
ATOM 1743 C C . ARG A 1 223 ? 15.353 -10.233 6.314 1.00 85.00 223 ARG A C 1
ATOM 1745 O O . ARG A 1 223 ? 14.150 -9.984 6.272 1.00 85.00 223 ARG A O 1
ATOM 1752 N N . LEU A 1 224 ? 16.143 -10.149 5.244 1.00 87.00 224 LEU A N 1
ATOM 1753 C CA . LEU A 1 224 ? 15.654 -9.738 3.924 1.00 87.00 224 LEU A CA 1
ATOM 1754 C C . LEU A 1 224 ? 14.619 -10.719 3.366 1.00 87.00 224 LEU A C 1
ATOM 1756 O O . LEU A 1 224 ? 13.763 -10.318 2.587 1.00 87.00 224 LEU A O 1
ATOM 1760 N N . GLU A 1 225 ? 14.688 -11.991 3.757 1.00 87.88 225 GLU A N 1
ATOM 1761 C CA . GLU A 1 225 ? 13.749 -13.033 3.341 1.00 87.88 225 GLU A CA 1
ATOM 1762 C C . GLU A 1 225 ? 12.330 -12.764 3.852 1.00 87.88 225 GLU A C 1
ATOM 1764 O O . GLU A 1 225 ? 11.371 -13.018 3.129 1.00 87.88 225 GLU A O 1
ATOM 1769 N N . ASP A 1 226 ? 12.196 -12.220 5.064 1.00 87.44 226 ASP A N 1
ATOM 1770 C CA . ASP A 1 226 ? 10.895 -11.918 5.668 1.00 87.44 226 ASP A CA 1
ATOM 1771 C C . ASP A 1 226 ? 10.259 -10.690 4.996 1.00 87.44 226 ASP A C 1
ATOM 1773 O O . ASP A 1 226 ? 9.075 -10.696 4.656 1.00 87.44 226 ASP A O 1
ATOM 1777 N N . GLU A 1 227 ? 11.074 -9.666 4.714 1.00 87.12 227 GLU A N 1
ATOM 1778 C CA . GLU A 1 227 ? 10.669 -8.507 3.909 1.00 87.12 227 GLU A CA 1
ATOM 1779 C C . GLU A 1 227 ? 10.188 -8.949 2.522 1.00 87.12 227 GLU A C 1
ATOM 1781 O O . GLU A 1 227 ? 9.138 -8.538 2.036 1.00 87.12 227 GLU A O 1
ATOM 1786 N N . GLU A 1 228 ? 10.962 -9.815 1.878 1.00 88.38 228 GLU A N 1
ATOM 1787 C CA . GLU A 1 228 ? 10.657 -10.350 0.563 1.00 88.38 228 GLU A CA 1
ATOM 1788 C C . GLU A 1 228 ? 9.404 -11.232 0.548 1.00 88.38 228 GLU A C 1
ATOM 1790 O O . GLU A 1 228 ? 8.621 -11.143 -0.395 1.00 88.38 228 GLU A O 1
ATOM 1795 N N . ALA A 1 229 ? 9.181 -12.044 1.583 1.00 88.38 229 ALA A N 1
ATOM 1796 C CA . ALA A 1 229 ? 7.993 -12.882 1.703 1.00 88.38 229 ALA A CA 1
ATOM 1797 C C . ALA A 1 229 ? 6.706 -12.044 1.752 1.00 88.38 229 ALA A C 1
ATOM 1799 O O . ALA A 1 229 ? 5.740 -12.379 1.067 1.00 88.38 229 ALA A O 1
ATOM 1800 N N . LEU A 1 230 ? 6.713 -10.926 2.487 1.00 87.25 230 LEU A N 1
ATOM 1801 C CA . LEU A 1 230 ? 5.594 -9.979 2.527 1.00 87.25 230 LEU A CA 1
ATOM 1802 C C . LEU A 1 230 ? 5.303 -9.389 1.135 1.00 87.25 230 LEU A C 1
ATOM 1804 O O . LEU A 1 230 ? 4.158 -9.305 0.689 1.00 87.25 230 LEU A O 1
ATOM 1808 N N . LEU A 1 231 ? 6.355 -8.983 0.421 1.00 87.62 231 LEU A N 1
ATOM 1809 C CA . LEU A 1 231 ? 6.225 -8.366 -0.901 1.00 87.62 231 LEU A CA 1
ATOM 1810 C C . LEU A 1 231 ? 5.794 -9.381 -1.966 1.00 87.62 231 LEU A C 1
ATOM 1812 O O . LEU A 1 231 ? 5.024 -9.030 -2.864 1.00 87.62 231 LEU A O 1
ATOM 1816 N N . ASP A 1 232 ? 6.213 -10.638 -1.828 1.00 87.88 232 ASP A N 1
ATOM 1817 C CA . ASP A 1 232 ? 5.877 -11.735 -2.733 1.00 87.88 232 ASP A CA 1
ATOM 1818 C C . ASP A 1 232 ? 4.498 -12.361 -2.449 1.00 87.88 232 ASP A C 1
ATOM 1820 O O . ASP A 1 232 ? 3.968 -13.045 -3.328 1.00 87.88 232 ASP A O 1
ATOM 1824 N N . ASP A 1 233 ? 3.884 -12.123 -1.281 1.00 89.25 233 ASP A N 1
ATOM 1825 C CA . ASP A 1 233 ? 2.617 -12.759 -0.894 1.00 89.25 233 ASP A CA 1
ATOM 1826 C C . ASP A 1 233 ? 1.491 -12.420 -1.894 1.00 89.25 233 ASP A C 1
ATOM 1828 O O . ASP A 1 233 ? 1.037 -11.273 -1.956 1.00 89.25 233 ASP A O 1
ATOM 1832 N N . PRO A 1 234 ? 0.985 -13.378 -2.690 1.00 86.19 234 PRO A N 1
ATOM 1833 C CA . PRO A 1 234 ? -0.034 -13.098 -3.698 1.00 86.19 234 PRO A CA 1
ATOM 1834 C C . PRO A 1 234 ? -1.381 -12.665 -3.103 1.00 86.19 234 PRO A C 1
ATOM 1836 O O . PRO A 1 234 ? -2.172 -12.032 -3.809 1.00 86.19 234 PRO A O 1
ATOM 1839 N N . SER A 1 235 ? -1.652 -12.995 -1.837 1.00 87.38 235 SER A N 1
ATOM 1840 C CA . SER A 1 235 ? -2.860 -12.568 -1.128 1.00 87.38 235 SER A CA 1
ATOM 1841 C C . SER A 1 235 ? -2.813 -11.080 -0.766 1.00 87.38 235 SER A C 1
ATOM 1843 O O . SER A 1 235 ? -3.848 -10.411 -0.708 1.00 87.38 235 SER A O 1
ATOM 1845 N N . GLN A 1 236 ? -1.608 -10.523 -0.624 1.00 88.25 236 GLN A N 1
ATOM 1846 C CA . GLN A 1 236 ? -1.406 -9.140 -0.235 1.00 88.25 236 GLN A CA 1
ATOM 1847 C C . GLN A 1 236 ? -1.254 -8.235 -1.455 1.00 88.25 236 GLN A C 1
ATOM 1849 O O . GLN A 1 236 ? -0.160 -8.022 -1.966 1.00 88.25 236 GLN A O 1
ATOM 1854 N N . ARG A 1 237 ? -2.366 -7.672 -1.935 1.00 91.06 237 ARG A N 1
ATOM 1855 C CA . ARG A 1 237 ? -2.369 -6.735 -3.077 1.00 91.06 237 ARG A CA 1
ATOM 1856 C C . ARG A 1 237 ? -1.895 -5.326 -2.735 1.00 91.06 237 ARG A C 1
ATOM 1858 O O . ARG A 1 237 ? -1.329 -4.665 -3.601 1.00 91.06 237 ARG A O 1
ATOM 1865 N N . PHE A 1 238 ? -2.118 -4.896 -1.496 1.00 92.88 238 PHE A N 1
ATOM 1866 C CA . PHE A 1 238 ? -1.726 -3.583 -0.993 1.00 92.88 238 PHE A CA 1
ATOM 1867 C C . PHE A 1 238 ? -0.586 -3.736 0.010 1.00 92.88 238 PHE A C 1
ATOM 1869 O O . PHE A 1 238 ? -0.740 -4.467 0.992 1.00 92.88 238 PHE A O 1
ATOM 1876 N N . VAL A 1 239 ? 0.540 -3.068 -0.237 1.00 91.38 239 VAL A N 1
ATOM 1877 C CA . VAL A 1 239 ? 1.750 -3.173 0.593 1.00 91.38 239 VAL A CA 1
ATOM 1878 C C . VAL A 1 239 ? 2.078 -1.837 1.276 1.00 91.38 239 VAL A C 1
ATOM 1880 O O . VAL A 1 239 ? 2.080 -0.804 0.602 1.00 91.38 239 VAL A O 1
ATOM 1883 N N . PRO A 1 240 ? 2.370 -1.833 2.593 1.00 90.50 240 PRO A N 1
ATOM 1884 C CA . PRO A 1 240 ? 2.632 -0.618 3.364 1.00 90.50 240 PRO A CA 1
ATOM 1885 C C . PRO A 1 240 ? 4.102 -0.188 3.288 1.00 90.50 240 PRO A C 1
ATOM 1887 O O . PRO A 1 240 ? 4.755 -0.013 4.315 1.00 90.50 240 PRO A O 1
ATOM 1890 N N . VAL A 1 241 ? 4.644 -0.085 2.073 1.00 87.81 241 VAL A N 1
ATOM 1891 C CA . VAL A 1 241 ? 6.062 0.213 1.803 1.00 87.81 241 VAL A CA 1
ATOM 1892 C C . VAL A 1 241 ? 6.299 1.712 1.637 1.00 87.81 241 VAL A C 1
ATOM 1894 O O . VAL A 1 241 ? 5.459 2.400 1.073 1.00 87.81 241 VAL A O 1
ATOM 1897 N N . LYS A 1 242 ? 7.472 2.187 2.064 1.00 87.25 242 LYS A N 1
ATOM 1898 C CA . LYS A 1 242 ? 7.993 3.551 1.895 1.00 87.25 242 LYS A CA 1
ATOM 1899 C C . LYS A 1 242 ? 9.136 3.579 0.890 1.00 87.25 242 LYS A C 1
ATOM 1901 O O . LYS A 1 242 ? 10.059 2.772 1.000 1.00 87.25 242 LYS A O 1
ATOM 1906 N N . GLY A 1 243 ? 9.099 4.519 -0.051 1.00 86.25 243 GLY A N 1
ATOM 1907 C CA . GLY A 1 243 ? 10.240 4.873 -0.906 1.00 86.25 243 GLY A CA 1
ATOM 1908 C C . GLY A 1 243 ? 10.821 3.743 -1.759 1.00 86.25 243 GLY A C 1
ATOM 1909 O O . GLY A 1 243 ? 11.953 3.860 -2.223 1.00 86.25 243 GLY A O 1
ATOM 1910 N N . MET A 1 244 ? 10.089 2.639 -1.945 1.00 90.31 244 MET A N 1
ATOM 1911 C CA . MET A 1 244 ? 10.603 1.445 -2.609 1.00 90.31 244 MET A CA 1
ATOM 1912 C C . MET A 1 244 ? 9.544 0.755 -3.475 1.00 90.31 244 MET A C 1
ATOM 1914 O O . MET A 1 244 ? 8.393 0.595 -3.076 1.00 90.31 244 MET A O 1
ATOM 1918 N N . ILE A 1 245 ? 9.967 0.255 -4.638 1.00 91.88 245 ILE A N 1
ATOM 1919 C CA . ILE A 1 245 ? 9.223 -0.725 -5.441 1.00 91.88 245 ILE A CA 1
ATOM 1920 C C . ILE A 1 245 ? 10.048 -2.002 -5.502 1.00 91.88 245 ILE A C 1
ATOM 1922 O O . ILE A 1 245 ? 11.150 -1.993 -6.044 1.00 91.88 245 ILE A O 1
ATOM 1926 N N . SER A 1 246 ? 9.525 -3.118 -5.000 1.00 92.00 246 SER A N 1
ATOM 1927 C CA . SER A 1 246 ? 10.150 -4.417 -5.257 1.00 92.00 246 SER A CA 1
ATOM 1928 C C . SER A 1 246 ? 9.640 -4.995 -6.568 1.00 92.00 246 SER A C 1
ATOM 1930 O O . SER A 1 246 ? 8.448 -4.928 -6.867 1.00 92.00 246 SER A O 1
ATOM 1932 N N . LEU A 1 247 ? 10.549 -5.549 -7.364 1.00 91.31 247 LEU A N 1
ATOM 1933 C CA . LEU A 1 247 ? 10.219 -6.149 -8.646 1.00 91.31 247 LEU A CA 1
ATOM 1934 C C . LEU A 1 247 ? 10.949 -7.476 -8.842 1.00 91.31 247 LEU A C 1
ATOM 1936 O O . LEU A 1 247 ? 12.118 -7.662 -8.487 1.00 91.31 247 LEU A O 1
ATOM 1940 N N . ARG A 1 248 ? 10.227 -8.407 -9.460 1.00 89.69 248 ARG A N 1
ATOM 1941 C CA . ARG A 1 248 ? 10.711 -9.743 -9.781 1.00 89.69 248 ARG A CA 1
ATOM 1942 C C . ARG A 1 248 ? 10.463 -10.027 -11.245 1.00 89.69 248 ARG A C 1
ATOM 1944 O O . ARG A 1 248 ? 9.371 -9.806 -11.761 1.00 89.69 248 ARG A O 1
ATOM 1951 N N . ILE A 1 249 ? 11.465 -10.600 -11.897 1.00 92.75 249 ILE A N 1
ATOM 1952 C CA . ILE A 1 249 ? 11.320 -11.049 -13.276 1.00 92.75 249 ILE A CA 1
ATOM 1953 C C . ILE A 1 249 ? 10.535 -12.367 -13.283 1.00 92.75 249 ILE A C 1
ATOM 1955 O O . ILE A 1 249 ? 10.972 -13.337 -12.655 1.00 92.75 249 ILE A O 1
ATOM 1959 N N . PRO A 1 250 ? 9.387 -12.440 -13.983 1.00 89.50 250 PRO A N 1
ATOM 1960 C CA . PRO A 1 250 ? 8.575 -13.650 -14.026 1.00 89.50 250 PRO A CA 1
ATOM 1961 C C . PRO A 1 250 ? 9.378 -14.881 -14.466 1.00 89.50 250 PRO A C 1
ATOM 1963 O O . PRO A 1 250 ? 10.157 -14.823 -15.416 1.00 89.50 250 PRO A O 1
ATOM 1966 N N . GLY A 1 251 ? 9.179 -16.004 -13.772 1.00 88.31 251 GLY A N 1
ATOM 1967 C CA . GLY A 1 251 ? 9.877 -17.263 -14.058 1.00 88.31 251 GLY A CA 1
ATOM 1968 C C . GLY A 1 251 ? 11.323 -17.331 -13.555 1.00 88.31 251 GLY A C 1
ATOM 1969 O O . GLY A 1 251 ? 12.003 -18.318 -13.824 1.00 88.31 251 GLY A O 1
ATOM 1970 N N . ARG A 1 252 ? 11.804 -16.321 -12.816 1.00 90.00 252 ARG A N 1
ATOM 1971 C CA . ARG A 1 252 ? 13.133 -16.325 -12.193 1.00 90.00 252 ARG A CA 1
ATOM 1972 C C . ARG A 1 252 ? 13.043 -16.070 -10.692 1.00 90.00 252 ARG A C 1
ATOM 1974 O O . ARG A 1 252 ? 12.273 -15.229 -10.237 1.00 90.00 252 ARG A O 1
ATOM 1981 N N . ALA A 1 253 ? 13.844 -16.809 -9.927 1.00 88.25 253 ALA A N 1
ATOM 1982 C CA . ALA A 1 253 ? 13.988 -16.587 -8.489 1.00 88.25 253 ALA A CA 1
ATOM 1983 C C . ALA A 1 253 ? 14.937 -15.415 -8.187 1.00 88.25 253 ALA A C 1
ATOM 1985 O O . ALA A 1 253 ? 14.648 -14.618 -7.299 1.00 88.25 253 ALA A O 1
ATOM 1986 N N . PHE A 1 254 ? 16.023 -15.311 -8.963 1.00 91.44 254 PHE A N 1
ATOM 1987 C CA . PHE A 1 254 ? 17.050 -14.278 -8.862 1.00 91.44 254 PHE A CA 1
ATOM 1988 C C . PHE A 1 254 ? 17.572 -13.873 -10.258 1.00 91.44 254 PHE A C 1
ATOM 1990 O O . PHE A 1 254 ? 17.428 -14.658 -11.206 1.00 91.44 254 PHE A O 1
ATOM 1997 N N . PRO A 1 255 ? 18.187 -12.685 -10.409 1.00 93.75 255 PRO A N 1
ATOM 1998 C CA . PRO A 1 255 ? 18.268 -11.603 -9.423 1.00 93.75 255 PRO A CA 1
ATOM 1999 C C . PRO A 1 255 ? 16.890 -11.054 -9.031 1.00 93.75 255 PRO A C 1
ATOM 2001 O O . PRO A 1 255 ? 15.954 -11.057 -9.836 1.00 93.75 255 PRO A O 1
ATOM 2004 N N . ARG A 1 256 ? 16.771 -10.607 -7.780 1.00 94.06 256 ARG A N 1
ATOM 2005 C CA . ARG A 1 256 ? 15.647 -9.785 -7.308 1.00 94.06 256 ARG A CA 1
ATOM 2006 C C . ARG A 1 256 ? 16.048 -8.329 -7.399 1.00 94.06 256 ARG A C 1
ATOM 2008 O O . ARG A 1 256 ? 17.229 -8.018 -7.278 1.00 94.06 256 ARG A O 1
ATOM 2015 N N . PHE A 1 257 ? 15.087 -7.448 -7.611 1.00 95.44 257 PHE A N 1
ATOM 2016 C CA . PHE A 1 257 ? 15.377 -6.042 -7.832 1.00 95.44 257 PHE A CA 1
ATOM 2017 C C . PHE A 1 257 ? 14.499 -5.166 -6.953 1.00 95.44 257 PHE A C 1
ATOM 2019 O O . PHE A 1 257 ? 13.374 -5.527 -6.591 1.00 95.44 257 PHE A O 1
ATOM 2026 N N . ARG A 1 258 ? 15.027 -3.993 -6.632 1.00 93.62 258 ARG A N 1
ATOM 2027 C CA . ARG A 1 258 ? 14.305 -2.927 -5.950 1.00 93.62 258 ARG A CA 1
ATOM 2028 C C . ARG A 1 258 ? 14.575 -1.622 -6.670 1.00 93.62 258 ARG A C 1
ATOM 2030 O O . ARG A 1 258 ? 15.660 -1.416 -7.195 1.00 93.62 258 ARG A O 1
ATOM 2037 N N . LEU A 1 259 ? 13.569 -0.772 -6.720 1.00 93.56 259 LEU A N 1
ATOM 2038 C CA . LEU A 1 259 ? 13.700 0.620 -7.108 1.00 93.56 259 LEU A CA 1
ATOM 2039 C C . LEU A 1 259 ? 13.601 1.431 -5.833 1.00 93.56 259 LEU A C 1
ATOM 2041 O O . LEU A 1 259 ? 12.616 1.277 -5.115 1.00 93.56 259 LEU A O 1
ATOM 2045 N N . MET A 1 260 ? 14.599 2.256 -5.566 1.00 90.19 260 MET A N 1
ATOM 2046 C CA . MET A 1 260 ? 14.693 3.084 -4.372 1.00 90.19 260 MET A CA 1
ATOM 2047 C C . MET A 1 260 ? 14.540 4.546 -4.768 1.00 90.19 260 MET A C 1
ATOM 2049 O O . MET A 1 260 ? 15.165 5.000 -5.728 1.00 90.19 260 MET A O 1
ATOM 2053 N N . ASN A 1 261 ? 13.712 5.286 -4.037 1.00 87.38 261 ASN A N 1
ATOM 2054 C CA . ASN A 1 261 ? 13.665 6.736 -4.160 1.00 87.38 261 ASN A CA 1
ATOM 2055 C C . ASN A 1 261 ? 14.962 7.335 -3.587 1.00 87.38 261 ASN A C 1
ATOM 2057 O O . ASN A 1 261 ? 15.361 6.988 -2.475 1.00 87.38 261 ASN A O 1
ATOM 2061 N N . ARG A 1 262 ? 15.640 8.183 -4.368 1.00 80.81 262 ARG A N 1
ATOM 2062 C CA . ARG A 1 262 ? 16.914 8.828 -4.015 1.00 80.81 262 ARG A CA 1
ATOM 2063 C C . ARG A 1 262 ? 16.887 10.274 -4.505 1.00 80.81 262 ARG A C 1
ATOM 2065 O O . ARG A 1 262 ? 17.463 10.603 -5.548 1.00 80.81 262 ARG A O 1
ATOM 2072 N N . GLY A 1 263 ? 16.164 11.142 -3.798 1.00 76.12 263 GLY A N 1
ATOM 2073 C CA . GLY A 1 263 ? 15.925 12.512 -4.250 1.00 76.12 263 GLY A CA 1
ATOM 2074 C C . GLY A 1 263 ? 15.427 12.561 -5.710 1.00 76.12 263 GLY A C 1
ATOM 2075 O O . GLY A 1 263 ? 14.485 11.862 -6.064 1.00 76.12 263 GLY A O 1
ATOM 2076 N N . PRO A 1 264 ? 16.039 13.330 -6.627 1.00 75.88 264 PRO A N 1
ATOM 2077 C CA . PRO A 1 264 ? 15.485 13.560 -7.969 1.00 75.88 264 PRO A CA 1
ATOM 2078 C C . PRO A 1 264 ? 15.452 12.323 -8.890 1.00 75.88 264 PRO A C 1
ATOM 2080 O O . PRO A 1 264 ? 14.942 12.415 -10.010 1.00 75.88 264 PRO A O 1
ATOM 2083 N N . LEU A 1 265 ? 16.010 11.189 -8.463 1.00 83.62 265 LEU A N 1
ATOM 2084 C CA . LEU A 1 265 ? 16.150 9.974 -9.259 1.00 83.62 265 LEU A CA 1
ATOM 2085 C C . LEU A 1 265 ? 15.600 8.756 -8.518 1.00 83.62 265 LEU A C 1
ATOM 2087 O O . LEU A 1 265 ? 15.431 8.744 -7.300 1.00 83.62 265 LEU A O 1
ATOM 2091 N N . ILE A 1 266 ? 15.341 7.710 -9.294 1.00 90.81 266 ILE A N 1
ATOM 2092 C CA . ILE A 1 266 ? 15.037 6.380 -8.787 1.00 90.81 266 ILE A CA 1
ATOM 2093 C C . ILE A 1 266 ? 16.223 5.484 -9.115 1.00 90.81 266 ILE A C 1
ATOM 2095 O O . ILE A 1 266 ? 16.553 5.316 -10.288 1.00 90.81 266 ILE A O 1
ATOM 2099 N N . GLU A 1 267 ? 16.850 4.888 -8.110 1.00 92.81 267 GLU A N 1
ATOM 2100 C CA . GLU A 1 267 ? 17.973 3.972 -8.312 1.00 92.81 267 GLU A CA 1
ATOM 2101 C C . GLU A 1 267 ? 17.493 2.526 -8.289 1.00 92.81 267 GLU A C 1
ATOM 2103 O O . GLU A 1 267 ? 16.710 2.134 -7.424 1.00 92.81 267 GLU A O 1
ATOM 2108 N N . ALA A 1 268 ? 17.955 1.720 -9.242 1.00 95.38 268 ALA A N 1
AT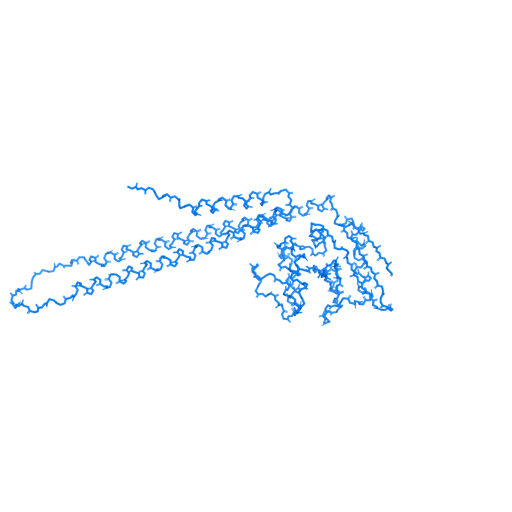OM 2109 C CA . ALA A 1 268 ? 17.725 0.289 -9.204 1.00 95.38 268 ALA A CA 1
ATOM 2110 C C . ALA A 1 268 ? 18.837 -0.407 -8.416 1.00 95.38 268 ALA A C 1
ATOM 2112 O O . ALA A 1 268 ? 20.023 -0.202 -8.667 1.00 95.38 268 ALA A O 1
ATOM 2113 N N . GLU A 1 269 ? 18.440 -1.300 -7.521 1.00 95.38 269 GLU A N 1
ATOM 2114 C CA . GLU A 1 269 ? 19.323 -2.195 -6.788 1.00 95.38 269 GLU A CA 1
ATOM 2115 C C . GLU A 1 269 ? 19.009 -3.644 -7.164 1.00 95.38 269 GLU A C 1
ATOM 2117 O O . GLU A 1 269 ? 17.853 -3.996 -7.426 1.00 95.38 269 GLU A O 1
ATOM 2122 N N . ALA A 1 270 ? 20.026 -4.505 -7.170 1.00 95.81 270 ALA A N 1
ATOM 2123 C CA . ALA A 1 270 ? 19.871 -5.924 -7.465 1.00 95.81 270 ALA A CA 1
ATOM 2124 C C . ALA A 1 270 ? 20.425 -6.801 -6.341 1.00 95.81 270 ALA A C 1
ATOM 2126 O O . ALA A 1 270 ? 21.490 -6.536 -5.790 1.00 95.81 270 ALA A O 1
ATOM 2127 N N . ARG A 1 271 ? 19.723 -7.899 -6.066 1.00 94.62 271 ARG A N 1
ATOM 2128 C CA . ARG A 1 271 ? 20.162 -8.999 -5.210 1.00 94.62 271 ARG A CA 1
ATOM 2129 C C . ARG A 1 271 ? 20.399 -10.235 -6.084 1.00 94.62 271 ARG A C 1
ATOM 2131 O O . ARG A 1 271 ? 19.422 -10.841 -6.534 1.00 94.62 271 ARG A O 1
ATOM 2138 N N . PRO A 1 272 ? 21.658 -10.610 -6.369 1.00 90.50 272 PRO A N 1
ATOM 2139 C CA . PRO A 1 272 ? 21.978 -11.564 -7.432 1.00 90.50 272 PRO A CA 1
ATOM 2140 C C . PRO A 1 272 ? 21.686 -13.033 -7.107 1.00 90.50 272 PRO A C 1
ATOM 2142 O O . PRO A 1 272 ? 21.366 -13.788 -8.021 1.00 90.50 272 PRO A O 1
ATOM 2145 N N . ASP A 1 273 ? 21.798 -13.451 -5.845 1.00 88.06 273 ASP A N 1
ATOM 2146 C CA . ASP A 1 273 ? 21.849 -14.875 -5.474 1.00 88.06 273 ASP A CA 1
ATOM 2147 C C . ASP A 1 273 ? 21.100 -15.235 -4.178 1.00 88.06 273 ASP A C 1
ATOM 2149 O O . ASP A 1 273 ? 21.217 -16.354 -3.677 1.00 88.06 273 ASP A O 1
ATOM 2153 N N . GLY A 1 274 ? 20.347 -14.291 -3.608 1.00 83.50 274 GLY A N 1
ATOM 2154 C CA . GLY A 1 274 ? 19.584 -14.511 -2.376 1.00 83.50 274 GLY A CA 1
ATOM 2155 C C . GLY A 1 274 ? 20.424 -14.653 -1.113 1.00 83.50 274 GLY A C 1
ATOM 2156 O O . GLY A 1 274 ? 19.874 -14.941 -0.059 1.00 83.50 274 GLY A O 1
ATOM 2157 N N . ARG A 1 275 ? 21.742 -14.460 -1.190 1.00 87.00 275 ARG A N 1
ATOM 2158 C CA . ARG A 1 275 ? 22.644 -14.460 -0.026 1.00 87.00 275 ARG A CA 1
ATOM 2159 C C . ARG A 1 275 ? 23.279 -13.098 0.165 1.00 87.00 275 ARG A C 1
ATOM 2161 O O . ARG A 1 275 ? 23.423 -12.635 1.290 1.00 87.00 275 ARG A O 1
ATOM 2168 N N . SER A 1 276 ? 23.614 -12.463 -0.948 1.00 88.38 276 SER A N 1
ATOM 2169 C CA . SER A 1 276 ? 24.151 -11.113 -0.984 1.00 88.38 276 SER A CA 1
ATOM 2170 C C . SER A 1 276 ? 23.074 -10.083 -0.609 1.00 88.38 276 SER A C 1
ATOM 2172 O O . SER A 1 276 ? 21.878 -10.363 -0.775 1.00 88.38 276 SER A O 1
ATOM 2174 N N . PRO A 1 277 ? 23.463 -8.906 -0.086 1.00 90.75 277 PRO A N 1
ATOM 2175 C CA . PRO A 1 277 ? 22.555 -7.773 0.054 1.00 90.75 277 PRO A CA 1
ATOM 2176 C C . PRO A 1 277 ? 22.136 -7.223 -1.321 1.00 90.75 277 PRO A C 1
ATOM 2178 O O . PRO A 1 277 ? 22.605 -7.678 -2.365 1.00 90.75 277 PRO A O 1
ATOM 2181 N N . TYR A 1 278 ? 21.232 -6.243 -1.314 1.00 92.31 278 TYR A N 1
ATOM 2182 C CA . TYR A 1 278 ? 20.941 -5.444 -2.502 1.00 92.31 278 TYR A CA 1
ATOM 2183 C C . TYR A 1 278 ? 22.112 -4.496 -2.793 1.00 92.31 278 TYR A C 1
ATOM 2185 O O . TYR A 1 278 ? 22.662 -3.877 -1.882 1.00 92.31 278 TYR A O 1
ATOM 2193 N N . GLU A 1 279 ? 22.501 -4.400 -4.063 1.00 92.94 279 GLU A N 1
ATOM 2194 C CA . GLU A 1 279 ? 23.602 -3.556 -4.534 1.00 92.94 279 GLU A CA 1
ATOM 2195 C C . GLU A 1 279 ? 23.106 -2.602 -5.632 1.00 92.94 279 GLU A C 1
ATOM 2197 O O . GLU A 1 279 ? 22.511 -3.052 -6.614 1.00 92.94 279 GLU A O 1
ATOM 2202 N N . HIS A 1 280 ? 23.388 -1.301 -5.497 1.00 91.56 280 HIS A N 1
ATOM 2203 C CA . HIS A 1 280 ? 23.109 -0.290 -6.532 1.00 91.56 280 HIS A CA 1
ATOM 2204 C C . HIS A 1 280 ? 24.062 -0.436 -7.732 1.00 91.56 280 HIS A C 1
ATOM 2206 O O . HIS A 1 280 ? 23.640 -0.413 -8.888 1.00 91.56 280 HIS A O 1
ATOM 2212 N N . LEU A 1 281 ? 25.356 -0.675 -7.470 1.00 94.94 281 LEU A N 1
ATOM 2213 C CA . LEU A 1 281 ? 26.350 -1.014 -8.488 1.00 94.94 281 LEU A CA 1
ATOM 2214 C C . LEU A 1 281 ? 26.267 -2.507 -8.830 1.00 94.94 281 LEU A C 1
ATOM 2216 O O . LEU A 1 281 ? 27.103 -3.328 -8.437 1.00 94.94 281 LEU A O 1
ATOM 2220 N N . MET A 1 282 ? 25.216 -2.865 -9.555 1.00 95.31 282 MET A N 1
ATOM 2221 C CA . MET A 1 282 ? 24.883 -4.256 -9.824 1.00 95.31 282 MET A CA 1
ATOM 2222 C C . MET A 1 282 ? 25.809 -4.907 -10.869 1.00 95.31 282 MET A C 1
ATOM 2224 O O . MET A 1 282 ? 26.425 -4.212 -11.691 1.00 95.31 282 MET A O 1
ATOM 2228 N N . PRO A 1 283 ? 25.915 -6.252 -10.867 1.00 95.62 283 PRO A N 1
ATOM 2229 C CA . PRO A 1 283 ? 26.529 -6.997 -11.961 1.00 95.62 283 PRO A CA 1
ATOM 2230 C C . PRO A 1 283 ? 25.916 -6.605 -13.303 1.00 95.62 283 PRO A C 1
ATOM 2232 O O . PRO A 1 283 ? 24.698 -6.421 -13.410 1.00 95.62 283 PRO A O 1
ATOM 2235 N N . ARG A 1 284 ? 26.751 -6.498 -14.336 1.00 95.31 284 ARG A N 1
ATOM 2236 C CA . ARG A 1 284 ? 26.311 -6.118 -15.680 1.00 95.31 284 ARG A CA 1
ATOM 2237 C C . ARG A 1 284 ? 25.193 -7.026 -16.194 1.00 95.31 284 ARG A C 1
ATOM 2239 O O . ARG A 1 284 ? 24.226 -6.530 -16.758 1.00 95.31 284 ARG A O 1
ATOM 2246 N N . GLU A 1 285 ? 25.268 -8.326 -15.929 1.00 94.94 285 GLU A N 1
ATOM 2247 C CA . GLU A 1 285 ? 24.243 -9.295 -16.324 1.00 94.94 285 GLU A CA 1
ATOM 2248 C C . GLU A 1 285 ? 22.893 -9.011 -15.651 1.00 94.94 285 GLU A C 1
ATOM 2250 O O . GLU A 1 285 ? 21.842 -9.211 -16.259 1.00 94.94 285 GLU A O 1
ATOM 2255 N N . ALA A 1 286 ? 22.897 -8.525 -14.404 1.00 95.88 286 ALA A N 1
ATOM 2256 C CA . ALA A 1 286 ? 21.677 -8.138 -13.700 1.00 95.88 286 ALA A CA 1
ATOM 2257 C C . ALA A 1 286 ? 21.073 -6.858 -14.299 1.00 95.88 286 ALA A C 1
ATOM 2259 O O . ALA A 1 286 ? 19.862 -6.806 -14.519 1.00 95.88 286 ALA A O 1
ATOM 2260 N N . ALA A 1 287 ? 21.907 -5.867 -14.634 1.00 96.25 287 ALA A N 1
ATOM 2261 C CA . ALA A 1 287 ? 21.463 -4.648 -15.309 1.00 96.25 287 ALA A CA 1
ATOM 2262 C C . ALA A 1 287 ? 20.891 -4.943 -16.704 1.00 96.25 287 ALA A C 1
ATOM 2264 O O . ALA A 1 287 ? 19.789 -4.502 -17.027 1.00 96.25 287 ALA A O 1
ATOM 2265 N N . GLU A 1 288 ? 21.591 -5.741 -17.515 1.00 95.81 288 GLU A N 1
ATOM 2266 C CA . GLU A 1 288 ? 21.126 -6.180 -18.836 1.00 95.81 288 GLU A CA 1
ATOM 2267 C C . GLU A 1 288 ? 19.796 -6.933 -18.738 1.00 95.81 288 GLU A C 1
ATOM 2269 O O . GLU A 1 288 ? 18.896 -6.729 -19.555 1.00 95.81 288 GLU A O 1
ATOM 2274 N N . LEU A 1 289 ? 19.635 -7.761 -17.705 1.00 96.62 289 LEU A N 1
ATOM 2275 C CA . LEU A 1 289 ? 18.401 -8.489 -17.464 1.00 96.62 289 LEU A CA 1
ATOM 2276 C C . LEU A 1 289 ? 17.241 -7.560 -17.057 1.00 96.62 289 LEU A C 1
ATOM 2278 O O . LEU A 1 289 ? 16.131 -7.729 -17.567 1.00 96.62 289 LEU A O 1
ATOM 2282 N N . LEU A 1 290 ? 17.482 -6.572 -16.189 1.00 96.94 290 LEU A N 1
ATOM 2283 C CA . LEU A 1 290 ? 16.489 -5.557 -15.821 1.00 96.94 290 LEU A CA 1
ATOM 2284 C C . LEU A 1 290 ? 16.059 -4.735 -17.041 1.00 96.94 290 LEU A C 1
ATOM 2286 O O . LEU A 1 290 ? 14.867 -4.585 -17.305 1.00 96.94 290 LEU A O 1
ATOM 2290 N N . VAL A 1 291 ? 17.021 -4.259 -17.831 1.00 96.75 291 VAL A N 1
ATOM 2291 C CA . VAL A 1 291 ? 16.758 -3.522 -19.074 1.00 96.75 291 VAL A CA 1
ATOM 2292 C C . VAL A 1 291 ? 15.984 -4.390 -20.061 1.00 96.75 291 VAL A C 1
ATOM 2294 O O . VAL A 1 291 ? 14.989 -3.938 -20.626 1.00 96.75 291 VAL A O 1
ATOM 2297 N N . GLY A 1 292 ? 16.376 -5.654 -20.228 1.00 97.00 292 GLY A N 1
ATOM 2298 C CA . GLY A 1 292 ? 15.657 -6.623 -21.052 1.00 97.00 292 GLY A CA 1
ATOM 2299 C C . GLY A 1 292 ? 14.210 -6.825 -20.595 1.00 97.00 292 GLY A C 1
ATOM 2300 O O . GLY A 1 292 ? 13.305 -6.893 -21.428 1.00 97.00 292 GLY A O 1
ATOM 2301 N N . PHE A 1 293 ? 13.962 -6.848 -19.283 1.00 97.31 293 PHE A N 1
ATOM 2302 C CA . PHE A 1 293 ? 12.611 -6.912 -18.726 1.00 97.31 293 PHE A CA 1
ATOM 2303 C C . PHE A 1 293 ? 11.792 -5.648 -19.034 1.00 97.31 293 PHE A C 1
ATOM 2305 O O . PHE A 1 293 ? 10.653 -5.764 -19.489 1.00 97.31 293 PHE A O 1
ATOM 2312 N N . LEU A 1 294 ? 12.369 -4.451 -18.890 1.00 97.19 294 LEU A N 1
ATOM 2313 C CA . LEU A 1 294 ? 11.702 -3.200 -19.275 1.00 97.19 294 LEU A CA 1
ATOM 2314 C C . LEU A 1 294 ? 11.399 -3.158 -20.784 1.00 97.19 294 LEU A C 1
ATOM 2316 O O . LEU A 1 294 ? 10.300 -2.773 -21.189 1.00 97.19 294 LEU A O 1
ATOM 2320 N N . ILE A 1 295 ? 12.332 -3.609 -21.629 1.00 97.81 295 ILE A N 1
ATOM 2321 C CA . ILE A 1 295 ? 12.125 -3.729 -23.081 1.00 97.81 295 ILE A CA 1
ATOM 2322 C C . ILE A 1 295 ? 10.979 -4.696 -23.378 1.00 97.81 295 ILE A C 1
ATOM 2324 O O . ILE A 1 295 ? 10.115 -4.378 -24.195 1.00 97.81 295 ILE A O 1
ATOM 2328 N N . LYS A 1 296 ? 10.927 -5.846 -22.697 1.00 97.44 296 LYS A N 1
ATOM 2329 C CA . LYS A 1 296 ? 9.816 -6.793 -22.827 1.00 97.44 296 LYS A CA 1
ATOM 2330 C C . LYS A 1 296 ? 8.482 -6.120 -22.495 1.00 97.44 296 LYS A C 1
ATOM 2332 O O . LYS A 1 296 ? 7.554 -6.219 -23.287 1.00 97.44 296 LYS A O 1
ATOM 2337 N N . LEU A 1 297 ? 8.392 -5.384 -21.384 1.00 97.38 297 LEU A N 1
ATOM 2338 C CA . LEU A 1 297 ? 7.174 -4.652 -21.012 1.00 97.38 297 LEU A CA 1
ATOM 2339 C C . LEU A 1 297 ? 6.771 -3.607 -22.065 1.00 97.38 297 LEU A C 1
ATOM 2341 O O . LEU A 1 297 ? 5.582 -3.442 -22.340 1.00 97.38 297 LEU A O 1
ATOM 2345 N N . LYS A 1 298 ? 7.741 -2.928 -22.693 1.00 97.44 298 LYS A N 1
ATOM 2346 C CA . LYS A 1 298 ? 7.489 -2.012 -23.818 1.00 97.44 298 LYS A CA 1
ATOM 2347 C C . LYS A 1 298 ? 6.908 -2.753 -25.026 1.00 97.44 298 LYS A C 1
ATOM 2349 O O . LYS A 1 298 ? 5.919 -2.301 -25.600 1.00 97.44 298 LYS A O 1
ATOM 2354 N N . ILE A 1 299 ? 7.512 -3.880 -25.412 1.00 97.94 299 ILE A N 1
ATOM 2355 C CA . ILE A 1 299 ? 7.060 -4.718 -26.538 1.00 97.94 299 ILE A CA 1
ATOM 2356 C C . ILE A 1 299 ? 5.642 -5.238 -26.281 1.00 97.94 299 ILE A C 1
ATOM 2358 O O . ILE A 1 299 ? 4.785 -5.142 -27.158 1.00 97.94 299 ILE A O 1
ATOM 2362 N N . ASP A 1 300 ? 5.374 -5.680 -25.054 1.00 97.06 300 ASP A N 1
ATOM 2363 C CA . ASP A 1 300 ? 4.061 -6.143 -24.595 1.00 97.06 300 ASP A CA 1
ATOM 2364 C C . ASP A 1 300 ? 3.046 -5.003 -24.418 1.00 97.06 300 ASP A C 1
ATOM 2366 O O . ASP A 1 300 ? 1.920 -5.242 -23.980 1.00 97.06 300 ASP A O 1
ATOM 2370 N N . ARG A 1 301 ? 3.421 -3.757 -24.744 1.00 96.12 301 ARG A N 1
ATOM 2371 C CA . ARG A 1 301 ? 2.560 -2.572 -24.650 1.00 96.12 301 ARG A CA 1
ATOM 2372 C C . ARG A 1 301 ? 2.037 -2.316 -23.232 1.00 96.12 301 ARG A C 1
ATOM 2374 O O . ARG A 1 301 ? 0.951 -1.767 -23.063 1.00 96.12 301 ARG A O 1
ATOM 2381 N N . ARG A 1 302 ? 2.819 -2.697 -22.220 1.00 97.19 302 ARG A N 1
ATOM 2382 C CA . ARG A 1 302 ? 2.507 -2.505 -20.796 1.00 97.19 302 ARG A CA 1
ATOM 2383 C C . ARG A 1 302 ? 3.024 -1.177 -20.255 1.00 97.19 302 ARG A C 1
ATOM 2385 O O . ARG A 1 302 ? 2.443 -0.666 -19.311 1.00 97.19 302 ARG A O 1
ATOM 2392 N N . ILE A 1 303 ? 4.098 -0.643 -20.838 1.00 97.44 303 ILE A N 1
ATOM 2393 C CA . ILE A 1 303 ? 4.719 0.635 -20.454 1.00 97.44 303 ILE A CA 1
ATOM 2394 C C . ILE A 1 303 ? 5.151 1.417 -21.700 1.00 97.44 303 ILE A C 1
ATOM 2396 O O . ILE A 1 303 ? 5.353 0.835 -22.772 1.00 97.44 303 ILE A O 1
ATOM 2400 N N . GLU A 1 304 ? 5.363 2.720 -21.549 1.00 97.19 304 GLU A N 1
ATOM 2401 C CA . GLU A 1 304 ? 6.100 3.539 -22.512 1.00 97.19 304 GLU A CA 1
ATOM 2402 C C . GLU A 1 304 ? 7.533 3.735 -22.030 1.00 97.19 304 GLU A C 1
ATOM 2404 O O . GLU A 1 304 ? 7.778 4.448 -21.068 1.00 97.19 304 GLU A O 1
ATOM 2409 N N . LEU A 1 305 ? 8.497 3.102 -22.699 1.00 97.56 305 LEU A N 1
ATOM 2410 C CA . LEU A 1 305 ? 9.895 3.134 -22.267 1.00 97.56 305 LEU A CA 1
ATOM 2411 C C . LEU A 1 305 ? 10.768 3.998 -23.184 1.00 97.56 305 LEU A C 1
ATOM 2413 O O . LEU A 1 305 ? 10.867 3.739 -24.392 1.00 97.56 305 LEU A O 1
ATOM 2417 N N . VAL A 1 306 ? 11.481 4.945 -22.579 1.00 96.75 306 VAL A N 1
ATOM 2418 C CA . VAL A 1 306 ? 12.616 5.672 -23.159 1.00 96.75 306 VAL A CA 1
ATOM 2419 C C . VAL A 1 306 ? 13.897 5.118 -22.538 1.00 96.75 306 VAL A C 1
ATOM 2421 O O . VAL A 1 306 ? 14.047 5.130 -21.322 1.00 96.75 306 VAL A O 1
ATOM 2424 N N . LEU A 1 307 ? 14.815 4.614 -23.364 1.00 95.38 307 LEU A N 1
ATOM 2425 C CA . LEU A 1 307 ? 16.110 4.103 -22.910 1.00 95.38 307 LEU A CA 1
ATOM 2426 C C . LEU A 1 307 ? 17.216 5.061 -23.328 1.00 95.38 307 LEU A C 1
ATOM 2428 O O . LEU A 1 307 ? 17.329 5.393 -24.509 1.00 95.38 307 LEU A O 1
ATOM 2432 N N . LYS A 1 308 ? 18.044 5.459 -22.365 1.00 93.56 308 LYS A N 1
ATOM 2433 C CA . LYS A 1 308 ? 19.272 6.217 -22.588 1.00 93.56 308 LYS A CA 1
ATOM 2434 C C . LYS A 1 308 ? 20.452 5.355 -22.155 1.00 93.56 308 LYS A C 1
ATOM 2436 O O . LYS A 1 308 ? 20.542 4.948 -21.000 1.00 93.56 308 LYS A O 1
ATOM 2441 N N . LEU A 1 309 ? 21.325 5.057 -23.108 1.00 86.25 309 LEU A N 1
ATOM 2442 C CA . LEU A 1 309 ? 22.596 4.390 -22.856 1.00 86.25 309 LEU A CA 1
ATOM 2443 C C . LEU A 1 309 ? 23.661 5.483 -22.799 1.00 86.25 309 LEU A C 1
ATOM 2445 O O . LEU A 1 309 ? 23.788 6.240 -23.765 1.00 86.25 309 LEU A O 1
ATOM 2449 N N . ALA A 1 310 ? 24.330 5.597 -21.653 1.00 74.50 310 ALA A N 1
ATOM 2450 C CA . ALA A 1 310 ? 25.432 6.530 -21.435 1.00 74.50 310 ALA A CA 1
ATOM 2451 C C . ALA A 1 310 ? 26.779 5.889 -21.789 1.00 74.50 310 ALA A C 1
ATOM 2453 O O . ALA A 1 310 ? 26.940 4.671 -21.533 1.00 74.50 310 ALA A O 1
#

Secondary structure (DSSP, 8-state):
----PPPHHHHHHHHHHHHHHHHHT-SSHHHHHHHHHHHHHHHHHHHHHHHHHHHHHHHHHHHHHHHHHHHHHHHTPPPP----------------HHHHHHHHHHHHHHHHHHHHHHHHHHHHHHHHHHHHHHHHHHHHHHHHHHHH---EEEEEEEEETTTEEEEEEE---HHHHHHHHHHHHS-EESSTTGGG-GGGG-SSSPPPSB-GGGT-S-SS-SSHHHHHHHHH-TT--EE-BSSEEEEE-TT-SSSEEEEEEETTEEEEEEESSSSS--BSSEEHHHHHHHHHHHHHHHHTTSSEEEEEE-

Foldseek 3Di:
DDDPDPDPVNVVLVVLLVCLVVLLVDPDLQSLLSSLVSLLVSLVVVVVVLVVVVVVLVVVLVVLVVVLVVVVVVVPPDDPDDDDDDDDDDPDPPPPVSVVVNVVSVVVSVVVVVVSVVVNVVVVVVSVVSSVVSVVVSVVSLVVCLVPHFQAWEWEWEDDPDWWIWIKIQDGDLSSVQSVLCLFQVAGESHSCQQVPCQQQDPDPGAQFFDPSPPDPDSDDPAVVVVVCQSNPPVHRYGRTHNKRWGDDPPDPDFTWMWGDHPRMTTIWTDGPRPDDTHSGDTPVRVVVVVVSVVVCVVVVNHHYHYHYD

Radius of gyration: 31.44 Å; chains: 1; bounding box: 75×35×104 Å

pLDDT: mean 83.54, std 15.85, range [29.58, 97.94]